Protein AF-A0A317H537-F1 (afdb_monomer_lite)

Radius of gyration: 18.95 Å; chains: 1; bounding box: 57×35×54 Å

Structure (mmCIF, N/CA/C/O backbone):
data_AF-A0A317H537-F1
#
_entry.id   AF-A0A317H537-F1
#
loop_
_atom_site.group_PDB
_atom_site.id
_atom_site.type_symbol
_atom_site.label_atom_id
_atom_site.label_alt_id
_atom_site.label_comp_id
_atom_site.label_asym_id
_atom_site.label_entity_id
_atom_site.label_seq_id
_atom_site.pdbx_PDB_ins_code
_atom_site.Cartn_x
_atom_site.Cartn_y
_atom_site.Cartn_z
_atom_site.occupancy
_atom_site.B_iso_or_equiv
_atom_site.auth_seq_id
_atom_site.auth_comp_id
_atom_site.auth_asym_id
_atom_site.auth_atom_id
_atom_site.pdbx_PDB_model_num
ATOM 1 N N . MET A 1 1 ? -14.612 0.252 16.106 1.00 85.88 1 MET A N 1
ATOM 2 C CA . MET A 1 1 ? -15.273 -0.227 14.879 1.00 85.88 1 MET A CA 1
ATOM 3 C C . MET A 1 1 ? -15.018 0.752 13.741 1.00 85.88 1 MET A C 1
ATOM 5 O O . MET A 1 1 ? -15.040 1.961 13.977 1.00 85.88 1 MET A O 1
ATOM 9 N N . ILE A 1 2 ? -14.771 0.242 12.537 1.00 89.44 2 ILE A N 1
ATOM 10 C CA . ILE A 1 2 ? -14.579 0.978 11.286 1.00 89.44 2 ILE A CA 1
ATOM 11 C C . ILE A 1 2 ? -15.809 0.784 10.400 1.00 89.44 2 ILE A C 1
ATOM 13 O O . ILE A 1 2 ? -16.215 -0.348 10.148 1.00 89.44 2 ILE A O 1
ATOM 17 N N . ASP A 1 3 ? -16.388 1.884 9.931 1.00 90.94 3 ASP A N 1
ATOM 18 C CA . ASP A 1 3 ? -17.396 1.913 8.873 1.00 90.94 3 ASP A CA 1
ATOM 19 C C . ASP A 1 3 ? -16.853 2.648 7.632 1.00 90.94 3 ASP A C 1
ATOM 21 O O . ASP A 1 3 ? -15.708 3.113 7.617 1.00 90.94 3 ASP A O 1
ATOM 25 N N . ARG A 1 4 ? -17.666 2.743 6.572 1.00 90.25 4 ARG A N 1
ATOM 26 C CA . ARG A 1 4 ? -17.260 3.392 5.313 1.00 90.25 4 ARG A CA 1
ATOM 27 C C . ARG A 1 4 ? -16.906 4.859 5.517 1.00 90.25 4 ARG A C 1
ATOM 29 O O . ARG A 1 4 ? -15.860 5.294 5.053 1.00 90.25 4 ARG A O 1
ATOM 36 N N . THR A 1 5 ? -17.723 5.592 6.270 1.00 90.88 5 THR A N 1
ATOM 37 C CA . THR A 1 5 ? -17.488 7.007 6.582 1.00 90.88 5 THR A CA 1
ATOM 38 C C . THR A 1 5 ? -16.141 7.209 7.273 1.00 90.88 5 THR A C 1
ATOM 40 O O . THR A 1 5 ? -15.389 8.117 6.919 1.00 90.88 5 THR A O 1
ATOM 43 N N . ARG A 1 6 ? -15.795 6.342 8.233 1.00 91.25 6 ARG A N 1
ATOM 44 C CA . ARG A 1 6 ? -14.507 6.388 8.930 1.00 91.25 6 ARG A CA 1
ATOM 45 C C . ARG A 1 6 ? -13.340 6.060 8.002 1.00 91.25 6 ARG A C 1
ATOM 47 O O . ARG A 1 6 ? -12.324 6.747 8.078 1.00 91.25 6 ARG A O 1
ATOM 54 N N . LEU A 1 7 ? -13.477 5.067 7.121 1.00 93.50 7 LEU A N 1
ATOM 55 C CA . LEU A 1 7 ? -12.452 4.752 6.120 1.00 93.50 7 LEU A CA 1
ATOM 56 C C . LEU A 1 7 ? -12.230 5.930 5.154 1.00 93.50 7 LEU A C 1
ATOM 58 O O . LEU A 1 7 ? -11.087 6.305 4.908 1.00 93.50 7 LEU A O 1
ATOM 62 N N . VAL A 1 8 ? -13.305 6.557 4.666 1.00 92.88 8 VAL A N 1
ATOM 63 C CA . VAL A 1 8 ? -13.249 7.740 3.786 1.00 92.88 8 VAL A CA 1
ATOM 64 C C . VAL A 1 8 ? -12.575 8.919 4.481 1.00 92.88 8 VAL A C 1
ATOM 66 O O . VAL A 1 8 ? -11.695 9.552 3.899 1.00 92.88 8 VAL A O 1
ATOM 69 N N . GLY A 1 9 ? -12.951 9.197 5.733 1.00 94.00 9 GLY A N 1
ATOM 70 C CA . GLY A 1 9 ? -12.339 10.259 6.531 1.00 94.00 9 GLY A CA 1
ATOM 71 C C . GLY A 1 9 ? -10.838 10.039 6.728 1.00 94.00 9 GLY A C 1
ATOM 72 O O . GLY A 1 9 ? -10.042 10.927 6.428 1.00 94.00 9 GLY A O 1
ATOM 73 N N . ALA A 1 10 ? -10.442 8.827 7.131 1.00 95.12 10 ALA A N 1
ATOM 74 C CA . ALA A 1 10 ? -9.034 8.466 7.277 1.00 95.12 10 ALA A CA 1
ATOM 75 C C . ALA A 1 10 ? -8.264 8.584 5.952 1.00 95.12 10 ALA A C 1
ATOM 77 O O . ALA A 1 10 ? -7.127 9.050 5.941 1.00 95.12 10 ALA A O 1
ATOM 78 N N . LEU A 1 11 ? -8.888 8.216 4.829 1.00 95.50 11 LEU A N 1
ATOM 79 C CA . LEU A 1 11 ? -8.280 8.324 3.506 1.00 95.50 11 LEU A CA 1
ATOM 80 C C . LEU A 1 11 ? -8.089 9.787 3.068 1.00 95.50 11 LEU A C 1
ATOM 82 O O . LEU A 1 11 ? -7.073 10.122 2.460 1.00 95.50 11 LEU A O 1
ATOM 86 N N . ALA A 1 12 ? -9.034 10.672 3.394 1.00 94.62 12 ALA A N 1
ATOM 87 C CA . ALA A 1 12 ? -8.919 12.103 3.117 1.00 94.62 12 ALA A CA 1
ATOM 88 C C . ALA A 1 12 ? -7.772 12.754 3.907 1.00 94.62 12 ALA A C 1
ATOM 90 O O . ALA A 1 12 ? -7.010 13.544 3.339 1.00 94.62 12 ALA A O 1
ATOM 91 N N . ASP A 1 13 ? -7.617 12.383 5.179 1.00 96.56 13 ASP A N 1
ATOM 92 C CA . ASP A 1 13 ? -6.500 12.828 6.013 1.00 96.56 13 ASP A CA 1
ATOM 93 C C . ASP A 1 13 ? -5.168 12.241 5.524 1.00 96.56 13 ASP A C 1
ATOM 95 O O . ASP A 1 13 ? -4.179 12.965 5.398 1.00 96.56 13 ASP A O 1
ATOM 99 N N . PHE A 1 14 ? -5.152 10.959 5.149 1.00 97.44 14 PHE A N 1
ATOM 100 C CA . PHE A 1 14 ? -3.976 10.311 4.570 1.00 97.44 14 PHE A CA 1
ATOM 101 C C . PHE A 1 14 ? -3.541 10.983 3.262 1.00 97.44 14 PHE A C 1
ATOM 103 O O . PHE A 1 14 ? -2.354 11.227 3.064 1.00 97.44 14 PHE A O 1
ATOM 110 N N . ARG A 1 15 ? -4.477 11.389 2.392 1.00 96.19 15 ARG A N 1
ATOM 111 C CA . ARG A 1 15 ? -4.148 12.188 1.199 1.00 96.19 15 ARG A CA 1
ATOM 112 C C . ARG A 1 15 ? -3.424 13.484 1.571 1.00 96.19 15 ARG A C 1
ATOM 114 O O . ARG A 1 15 ? -2.483 13.877 0.885 1.00 96.19 15 ARG A O 1
ATOM 121 N N . ALA A 1 16 ? -3.859 14.167 2.631 1.00 93.56 16 ALA A N 1
ATOM 122 C CA . ALA A 1 16 ? -3.207 15.392 3.090 1.00 93.56 16 ALA A CA 1
ATOM 123 C C . ALA A 1 16 ? -1.783 15.130 3.613 1.00 93.56 16 ALA A C 1
ATOM 125 O O . ALA A 1 16 ? -0.898 15.958 3.390 1.00 93.56 16 ALA A O 1
ATOM 126 N N . ASP A 1 17 ? -1.545 13.980 4.245 1.00 94.06 17 ASP A N 1
ATOM 127 C CA . ASP A 1 17 ? -0.203 13.549 4.647 1.00 94.06 17 ASP A CA 1
ATOM 128 C C . ASP A 1 17 ? 0.670 13.193 3.448 1.00 94.06 17 ASP A C 1
ATOM 130 O O . ASP A 1 17 ? 1.825 13.611 3.386 1.00 94.06 17 ASP A O 1
ATOM 134 N N . LEU A 1 18 ? 0.116 12.502 2.450 1.00 92.62 18 LEU A N 1
ATOM 135 C CA . LEU A 1 18 ? 0.827 12.180 1.215 1.00 92.62 18 LEU A CA 1
ATOM 136 C C . LEU A 1 18 ? 1.301 13.442 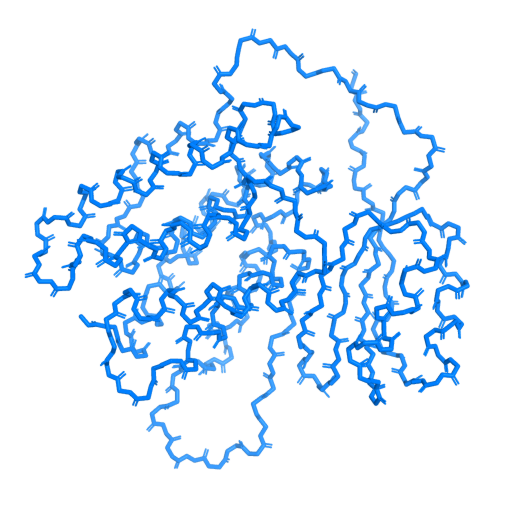0.495 1.00 92.62 18 LEU A C 1
ATOM 138 O O . LEU A 1 18 ? 2.435 13.477 0.038 1.00 92.62 18 LEU A O 1
ATOM 142 N N . VAL A 1 19 ? 0.510 14.521 0.472 1.00 89.19 19 VAL A N 1
ATOM 143 C CA . VAL A 1 19 ? 0.969 15.817 -0.069 1.00 89.19 19 VAL A CA 1
ATOM 144 C C . VAL A 1 19 ? 2.227 16.326 0.653 1.00 89.19 19 VAL A C 1
ATOM 146 O O . VAL A 1 19 ? 3.088 16.938 0.024 1.00 89.19 19 VAL A O 1
ATOM 149 N N . ARG A 1 20 ? 2.365 16.070 1.960 1.00 89.00 20 ARG A N 1
ATOM 150 C CA . ARG A 1 20 ? 3.523 16.502 2.763 1.00 89.00 20 ARG A CA 1
ATOM 151 C C . ARG A 1 20 ? 4.732 15.588 2.586 1.00 89.00 20 ARG A C 1
ATOM 153 O O . ARG A 1 20 ? 5.854 16.080 2.497 1.00 89.00 20 ARG A O 1
ATOM 160 N N . PHE A 1 21 ? 4.513 14.276 2.551 1.00 90.50 21 PHE A N 1
ATOM 161 C CA . PHE A 1 21 ? 5.588 13.284 2.569 1.00 90.50 21 PHE A CA 1
ATOM 162 C C . PHE A 1 21 ? 5.922 12.691 1.198 1.00 90.50 21 PHE A C 1
ATOM 164 O O . PHE A 1 21 ? 6.885 11.939 1.108 1.00 90.50 21 PHE A O 1
ATOM 171 N N . CYS A 1 22 ? 5.209 13.061 0.126 1.00 88.69 22 CYS A N 1
ATOM 172 C CA . CYS A 1 22 ? 5.417 12.551 -1.235 1.00 88.69 22 CYS A CA 1
ATOM 173 C C . CYS A 1 22 ? 6.897 12.534 -1.637 1.00 88.69 22 CYS A C 1
ATOM 175 O O . CYS A 1 22 ? 7.423 11.493 -2.014 1.00 88.69 22 CYS A O 1
ATOM 177 N N . ALA A 1 23 ? 7.589 13.669 -1.506 1.00 83.56 23 ALA A N 1
ATOM 178 C CA . ALA A 1 23 ? 8.998 13.768 -1.884 1.00 83.56 23 ALA A CA 1
ATOM 179 C C . ALA A 1 23 ? 9.912 12.883 -1.017 1.00 83.56 23 ALA A C 1
ATOM 181 O O . ALA A 1 23 ? 10.909 12.362 -1.508 1.00 83.56 23 ALA A O 1
ATOM 182 N N . LYS A 1 24 ? 9.573 12.688 0.262 1.00 89.50 24 LYS A N 1
ATOM 183 C CA . LYS A 1 24 ? 10.350 11.836 1.172 1.00 89.50 24 LYS A CA 1
ATOM 184 C C . LYS A 1 24 ? 10.135 10.355 0.866 1.00 89.50 24 LYS A C 1
ATOM 186 O O . LYS A 1 24 ? 11.108 9.619 0.799 1.00 89.50 24 LYS A O 1
ATOM 191 N N . LEU A 1 25 ? 8.891 9.951 0.599 1.00 90.00 25 LEU A N 1
ATOM 192 C CA . LEU A 1 25 ? 8.541 8.600 0.148 1.00 90.00 25 LEU A CA 1
ATOM 193 C C . LEU A 1 25 ? 9.235 8.255 -1.175 1.00 90.00 25 LEU A C 1
ATOM 195 O O . LEU A 1 25 ? 9.805 7.179 -1.296 1.00 90.00 25 LEU A O 1
ATOM 199 N N . ASN A 1 26 ? 9.253 9.190 -2.129 1.00 84.25 26 ASN A N 1
ATOM 200 C CA . ASN A 1 26 ? 10.000 9.046 -3.382 1.00 84.25 26 ASN A CA 1
ATOM 201 C C . ASN A 1 26 ? 11.503 8.858 -3.126 1.00 84.25 26 ASN A C 1
ATOM 203 O O . ASN A 1 26 ? 12.138 7.995 -3.725 1.00 84.25 26 ASN A O 1
ATOM 207 N N . LYS A 1 27 ? 12.077 9.631 -2.198 1.00 86.25 27 LYS A N 1
ATOM 208 C CA . LYS A 1 27 ? 13.504 9.560 -1.864 1.00 86.25 27 LYS A CA 1
ATOM 209 C C . LYS A 1 27 ? 13.917 8.202 -1.286 1.00 86.25 27 LYS A C 1
ATOM 211 O O . LYS A 1 27 ? 14.991 7.721 -1.622 1.00 86.25 27 LYS A O 1
ATOM 216 N N . ILE A 1 28 ? 13.093 7.603 -0.424 1.00 86.44 28 ILE A N 1
ATOM 217 C CA . ILE A 1 28 ? 13.390 6.295 0.189 1.00 86.44 28 ILE A CA 1
ATOM 218 C C . ILE A 1 28 ? 12.937 5.106 -0.670 1.00 86.44 28 ILE A C 1
ATOM 220 O O . ILE A 1 28 ? 13.071 3.963 -0.243 1.00 86.44 28 ILE A O 1
ATOM 224 N N . ASN A 1 29 ? 12.384 5.345 -1.864 1.00 84.06 29 ASN A N 1
ATOM 225 C CA . ASN A 1 29 ? 11.962 4.270 -2.750 1.00 84.06 29 ASN A CA 1
ATOM 226 C C . ASN A 1 29 ? 13.168 3.609 -3.422 1.00 84.06 29 ASN A C 1
ATOM 228 O O . ASN A 1 29 ? 13.634 4.075 -4.459 1.00 84.06 29 ASN A O 1
ATOM 232 N N . THR A 1 30 ? 13.687 2.551 -2.803 1.00 80.19 30 THR A N 1
ATOM 233 C CA . THR A 1 30 ? 14.868 1.819 -3.281 1.00 80.19 30 THR A CA 1
ATOM 234 C C . THR A 1 30 ? 14.555 0.406 -3.771 1.00 80.19 30 THR A C 1
ATOM 236 O O . THR A 1 30 ? 15.401 -0.188 -4.436 1.00 80.19 30 THR A O 1
ATOM 239 N N . LEU A 1 31 ? 13.359 -0.127 -3.484 1.00 76.56 31 LEU A N 1
ATOM 240 C CA . LEU A 1 31 ? 12.942 -1.487 -3.836 1.00 76.56 31 LEU A CA 1
ATOM 241 C C . LEU A 1 31 ? 11.478 -1.568 -4.299 1.00 76.56 31 LEU A C 1
ATOM 243 O O . LEU A 1 31 ? 10.657 -0.747 -3.900 1.00 76.56 31 LEU A O 1
ATOM 247 N N . PRO A 1 32 ? 11.123 -2.601 -5.092 1.00 61.59 32 PRO A N 1
ATOM 248 C CA . PRO A 1 32 ? 12.039 -3.538 -5.758 1.00 61.59 32 PRO A CA 1
ATOM 249 C C . PRO A 1 32 ? 12.856 -2.856 -6.866 1.00 61.59 32 PRO A C 1
ATOM 251 O O . PRO A 1 32 ? 13.863 -3.397 -7.306 1.00 61.59 32 PRO A O 1
ATOM 254 N N . VAL A 1 33 ? 12.420 -1.667 -7.294 1.00 69.88 33 VAL A N 1
ATOM 255 C CA . VAL A 1 33 ? 13.065 -0.840 -8.310 1.00 69.88 33 VAL A CA 1
ATOM 256 C C . VAL A 1 33 ? 13.199 0.585 -7.758 1.00 69.88 33 VAL A C 1
ATOM 258 O O . VAL A 1 33 ? 12.210 1.123 -7.261 1.00 69.88 33 VAL A O 1
ATOM 261 N N . PRO A 1 34 ? 14.388 1.213 -7.823 1.00 77.44 34 PRO A N 1
ATOM 262 C CA . PRO A 1 34 ? 14.614 2.570 -7.330 1.00 77.44 34 PRO A CA 1
ATOM 263 C C . PRO A 1 34 ? 1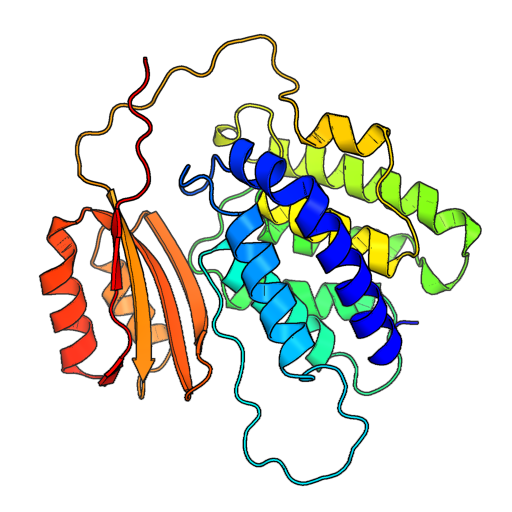4.142 3.626 -8.348 1.00 77.44 34 PRO A C 1
ATOM 265 O O . PRO A 1 34 ? 14.931 4.398 -8.879 1.00 77.44 34 PRO A O 1
ATOM 268 N N . ASP A 1 35 ? 12.849 3.636 -8.670 1.00 74.25 35 ASP A N 1
ATOM 269 C CA . ASP A 1 35 ? 12.241 4.551 -9.656 1.00 74.25 35 ASP A CA 1
ATOM 270 C C . ASP A 1 35 ? 11.828 5.920 -9.064 1.00 74.25 35 ASP A C 1
ATOM 272 O O . ASP A 1 35 ? 11.414 6.824 -9.794 1.00 74.25 35 ASP A O 1
ATOM 276 N N . HIS A 1 36 ? 11.965 6.080 -7.742 1.00 81.38 36 HIS A N 1
ATOM 277 C CA . HIS A 1 36 ? 11.660 7.296 -6.986 1.00 81.38 36 HIS A CA 1
ATOM 278 C C . HIS A 1 36 ? 10.230 7.836 -7.144 1.00 81.38 36 HIS A C 1
ATOM 280 O O . HIS A 1 36 ? 10.013 9.050 -7.081 1.00 81.38 36 HIS A O 1
ATOM 286 N N . ASP A 1 37 ? 9.234 6.960 -7.294 1.00 83.75 37 ASP A N 1
ATOM 287 C CA . ASP A 1 37 ? 7.861 7.388 -7.569 1.00 83.75 37 ASP A CA 1
ATOM 288 C C . ASP A 1 37 ? 6.801 6.998 -6.519 1.00 83.75 37 ASP A C 1
ATOM 290 O O . ASP A 1 37 ? 5.648 7.415 -6.653 1.00 83.75 37 ASP A O 1
ATOM 294 N N . THR A 1 38 ? 7.152 6.260 -5.454 1.00 91.00 38 THR A N 1
ATOM 295 C CA . THR A 1 38 ? 6.156 5.719 -4.507 1.00 91.00 38 THR A CA 1
ATOM 296 C C . THR A 1 38 ? 5.202 6.766 -3.934 1.00 91.00 38 THR A C 1
ATOM 298 O O . THR A 1 38 ? 3.988 6.574 -3.942 1.00 91.00 38 THR A O 1
ATOM 301 N N . GLY A 1 39 ? 5.708 7.899 -3.453 1.00 88.00 39 GLY A N 1
ATOM 302 C CA . GLY A 1 39 ? 4.873 8.993 -2.962 1.00 88.00 39 GLY A CA 1
ATOM 303 C C . GLY A 1 39 ? 3.952 9.567 -4.042 1.00 88.00 39 GLY A C 1
ATOM 304 O O . GLY A 1 39 ? 2.779 9.830 -3.765 1.00 88.00 39 GLY A O 1
ATOM 305 N N . THR A 1 40 ? 4.456 9.713 -5.272 1.00 88.19 40 THR A N 1
ATOM 306 C CA . THR A 1 40 ? 3.677 10.174 -6.434 1.00 88.19 40 THR A CA 1
ATOM 307 C C . THR A 1 40 ? 2.535 9.203 -6.738 1.00 88.19 40 THR A C 1
ATOM 309 O O . THR A 1 40 ? 1.381 9.618 -6.867 1.00 88.19 40 THR A O 1
ATOM 312 N N . ASN A 1 41 ? 2.847 7.910 -6.789 1.00 87.69 41 ASN A N 1
ATOM 313 C CA . ASN A 1 41 ? 1.927 6.820 -7.089 1.00 87.69 41 ASN A CA 1
ATOM 314 C C . ASN A 1 41 ? 0.842 6.655 -6.019 1.00 87.69 41 ASN A C 1
ATOM 316 O O . ASN A 1 41 ? -0.348 6.565 -6.346 1.00 87.69 41 ASN A O 1
ATOM 320 N N . LEU A 1 42 ? 1.216 6.708 -4.737 1.00 93.38 42 LEU A N 1
ATOM 321 C CA . LEU A 1 42 ? 0.271 6.692 -3.619 1.00 93.38 42 LEU A CA 1
ATOM 322 C C . LEU A 1 42 ? -0.661 7.910 -3.657 1.00 93.38 42 LEU A C 1
ATOM 324 O O . LEU A 1 42 ? -1.879 7.755 -3.554 1.00 93.38 42 LEU A O 1
ATOM 328 N N . LEU A 1 43 ? -0.116 9.120 -3.837 1.00 91.50 43 LEU A N 1
ATOM 329 C CA . LEU A 1 43 ? -0.910 10.351 -3.867 1.00 91.50 43 LEU A CA 1
ATOM 330 C C . LEU A 1 43 ? -1.890 10.366 -5.041 1.00 91.50 43 LEU A C 1
ATOM 332 O O . LEU A 1 43 ? -3.056 10.723 -4.850 1.00 91.50 43 LEU A O 1
ATOM 336 N N . ALA A 1 44 ? -1.438 9.979 -6.235 1.00 86.62 44 ALA A N 1
ATOM 337 C CA . ALA A 1 44 ? -2.274 9.912 -7.428 1.00 86.62 44 ALA A CA 1
ATOM 338 C C . ALA A 1 44 ? -3.410 8.897 -7.248 1.00 86.62 44 ALA A C 1
ATOM 340 O O . ALA A 1 44 ? -4.577 9.246 -7.443 1.00 86.62 44 ALA A O 1
ATOM 341 N N . THR A 1 45 ? -3.079 7.692 -6.772 1.00 88.75 45 THR A N 1
ATOM 342 C CA . THR A 1 45 ? -4.051 6.623 -6.516 1.00 88.75 45 THR A CA 1
ATOM 343 C C . THR A 1 45 ? -5.100 7.091 -5.511 1.00 88.75 45 THR A C 1
ATOM 345 O O . THR A 1 45 ? -6.274 7.192 -5.850 1.00 88.75 45 THR A O 1
ATOM 348 N N . VAL A 1 46 ? -4.696 7.496 -4.302 1.00 91.31 46 VAL A N 1
ATOM 349 C CA . VAL A 1 46 ? -5.626 7.934 -3.244 1.00 91.31 46 VAL A CA 1
ATOM 350 C C . VAL A 1 46 ? -6.492 9.119 -3.686 1.00 91.31 46 VAL A C 1
ATOM 352 O O . VAL A 1 46 ? -7.685 9.174 -3.376 1.00 91.31 46 VAL A O 1
ATOM 355 N N . SER A 1 47 ? -5.921 10.067 -4.434 1.00 89.12 47 SER A N 1
ATOM 356 C CA . SER A 1 47 ? -6.674 11.210 -4.960 1.00 89.12 47 SER A CA 1
ATOM 357 C C . SER A 1 47 ? -7.764 10.778 -5.937 1.00 89.12 47 SER A C 1
ATOM 359 O O . SER A 1 47 ? -8.874 11.306 -5.861 1.00 89.12 47 SER A O 1
ATOM 361 N N . GLN A 1 48 ? -7.482 9.804 -6.807 1.00 84.94 48 GLN A N 1
ATOM 362 C CA . GLN A 1 48 ? -8.464 9.265 -7.744 1.00 84.94 48 GLN A CA 1
ATOM 363 C C . GLN A 1 48 ? -9.588 8.514 -7.016 1.00 84.94 48 GLN A C 1
ATOM 365 O O . GLN A 1 48 ? -10.758 8.747 -7.313 1.00 84.94 48 GLN A O 1
ATOM 370 N N . ILE A 1 49 ? -9.252 7.691 -6.012 1.00 84.56 49 ILE A N 1
ATOM 371 C CA . ILE A 1 49 ? -10.234 6.960 -5.188 1.00 84.56 49 ILE A CA 1
ATOM 372 C C . ILE A 1 49 ? -11.226 7.925 -4.532 1.00 84.56 49 ILE A C 1
ATOM 374 O O . ILE A 1 49 ? -12.442 7.730 -4.596 1.00 84.56 49 ILE A O 1
ATOM 378 N N . LEU A 1 50 ? -10.707 8.986 -3.910 1.00 86.44 50 LEU A N 1
ATOM 379 C CA . LEU A 1 50 ? -11.531 9.993 -3.245 1.00 86.44 50 LEU A CA 1
ATOM 380 C C . LEU A 1 50 ? -12.379 10.790 -4.244 1.00 86.44 50 LEU A C 1
ATOM 382 O O . LEU A 1 50 ? -13.536 11.079 -3.957 1.00 86.44 50 LEU A O 1
ATOM 386 N N . ALA A 1 51 ? -11.829 11.138 -5.411 1.00 84.31 51 ALA A N 1
ATOM 387 C CA . ALA A 1 51 ? -12.557 11.879 -6.442 1.00 84.31 51 ALA A CA 1
ATOM 388 C C . ALA A 1 51 ? -13.709 11.067 -7.057 1.00 84.31 51 ALA A C 1
ATOM 390 O O . ALA A 1 51 ? -14.746 11.637 -7.389 1.00 84.31 51 ALA A O 1
ATOM 391 N N . ALA A 1 52 ? -13.545 9.748 -7.181 1.00 77.81 52 ALA A N 1
ATOM 392 C CA . ALA A 1 52 ? -14.564 8.859 -7.726 1.00 77.81 52 ALA A CA 1
ATOM 393 C C . ALA A 1 52 ? -15.737 8.599 -6.759 1.00 77.81 52 ALA A C 1
ATOM 395 O O . ALA A 1 52 ? -16.755 8.049 -7.171 1.00 77.81 52 ALA A O 1
ATOM 396 N N . GLY A 1 53 ? -15.612 8.946 -5.470 1.00 70.25 53 GLY A N 1
ATOM 397 C CA . GLY A 1 53 ? -16.649 8.673 -4.465 1.00 70.25 53 GLY A CA 1
ATOM 398 C C . GLY A 1 53 ? -16.912 7.177 -4.242 1.00 70.25 53 GLY A C 1
ATOM 399 O O . GLY A 1 53 ? -17.924 6.797 -3.659 1.00 70.25 53 GLY A O 1
ATOM 400 N N . THR A 1 54 ? -16.002 6.300 -4.680 1.00 62.12 54 THR A N 1
ATOM 401 C CA . THR A 1 54 ? -16.191 4.834 -4.701 1.00 62.12 54 THR A CA 1
ATOM 402 C C . THR A 1 54 ? -16.363 4.211 -3.316 1.00 62.12 54 THR A C 1
ATOM 404 O O . THR A 1 54 ? -16.852 3.091 -3.192 1.00 62.12 54 THR A O 1
ATOM 407 N N . LEU A 1 55 ? -15.958 4.930 -2.269 1.00 61.25 55 LEU A N 1
ATOM 408 C CA . LEU A 1 55 ? -16.049 4.493 -0.878 1.00 61.25 55 LEU A CA 1
ATOM 409 C C . LEU A 1 55 ? -17.336 4.983 -0.176 1.00 61.25 55 LEU A C 1
ATOM 411 O O . LEU A 1 55 ? -17.668 4.463 0.887 1.00 61.25 55 LEU A O 1
ATOM 415 N N . ASP A 1 56 ? -18.088 5.909 -0.787 1.00 52.47 56 ASP A N 1
ATOM 416 C CA . ASP A 1 56 ? -19.223 6.635 -0.187 1.00 52.47 56 ASP A CA 1
ATOM 417 C C . ASP A 1 56 ? -20.611 6.006 -0.442 1.00 52.47 56 ASP A C 1
ATOM 419 O O . ASP A 1 56 ? -21.635 6.608 -0.110 1.00 52.47 56 ASP A O 1
ATOM 423 N N . SER A 1 57 ? -20.710 4.797 -1.011 1.00 46.41 57 SER A N 1
ATOM 424 C CA . SER A 1 57 ? -22.000 4.207 -1.414 1.00 46.41 57 SER A CA 1
ATOM 425 C C . SER A 1 57 ? -22.896 3.768 -0.237 1.00 46.41 57 SER A C 1
ATOM 427 O O . SER A 1 57 ? -23.046 2.593 0.079 1.00 46.41 57 SER A O 1
ATOM 429 N N . THR A 1 58 ? -23.556 4.748 0.382 1.00 42.03 58 THR A N 1
ATOM 430 C CA . THR A 1 58 ? -24.819 4.612 1.131 1.00 42.03 58 THR A CA 1
ATOM 431 C C . THR A 1 58 ? -26.044 4.877 0.247 1.00 42.03 58 THR A C 1
ATOM 433 O O . THR A 1 58 ? -27.177 4.804 0.719 1.00 42.03 58 THR A O 1
ATOM 436 N N . GLN A 1 59 ? -25.847 5.163 -1.044 1.00 36.38 59 GLN A N 1
ATOM 437 C CA . GLN A 1 59 ? -26.939 5.243 -2.009 1.00 36.38 59 GLN A CA 1
ATOM 438 C C . GLN A 1 59 ? -27.163 3.877 -2.660 1.00 36.38 59 GLN A C 1
ATOM 440 O O . GLN A 1 59 ? -26.383 3.434 -3.502 1.00 36.38 59 GLN A O 1
ATOM 445 N N . GLU A 1 60 ? -28.269 3.233 -2.286 1.00 34.75 60 GLU A N 1
ATOM 446 C CA . GLU A 1 60 ? -28.993 2.301 -3.151 1.00 34.75 60 GLU A CA 1
ATOM 447 C C . GLU A 1 60 ? -29.451 3.048 -4.414 1.00 34.75 60 GLU A C 1
ATOM 449 O O . GLU A 1 60 ? -30.610 3.422 -4.571 1.00 34.75 60 GLU A O 1
ATOM 454 N N . THR A 1 61 ? -28.533 3.297 -5.335 1.00 30.66 61 THR A N 1
ATOM 455 C CA . THR A 1 61 ? -28.870 3.617 -6.717 1.00 30.66 61 THR A CA 1
ATOM 456 C C . THR A 1 61 ? -27.952 2.814 -7.605 1.00 30.66 61 THR A C 1
ATOM 458 O O . THR A 1 61 ? -26.735 2.963 -7.552 1.00 30.66 61 THR A O 1
ATOM 461 N N . GLN A 1 62 ? -28.593 1.949 -8.388 1.00 33.47 62 GLN A N 1
ATOM 462 C CA . GLN A 1 62 ? -28.118 1.344 -9.624 1.00 33.47 62 GLN A CA 1
ATOM 463 C C . GLN A 1 62 ? -27.009 2.174 -10.287 1.00 33.47 62 GLN A C 1
ATOM 465 O O . GLN A 1 62 ? -27.282 3.081 -11.066 1.00 33.47 62 GLN A O 1
ATOM 470 N N . CYS A 1 63 ? -25.760 1.837 -9.995 1.00 26.47 63 CYS A N 1
ATOM 471 C CA . CYS A 1 63 ? -24.681 2.020 -10.941 1.00 26.47 63 CYS A CA 1
ATOM 472 C C . CYS A 1 63 ? -24.233 0.606 -11.286 1.00 26.47 63 CYS A C 1
ATOM 474 O O . CYS A 1 63 ? -23.505 -0.041 -10.532 1.00 26.47 63 CYS A O 1
ATOM 476 N N . GLU A 1 64 ? -24.755 0.093 -12.396 1.00 30.33 64 GLU A N 1
ATOM 477 C CA . GLU A 1 64 ? -24.161 -1.026 -13.119 1.00 30.33 64 GLU A CA 1
ATOM 478 C C . GLU A 1 64 ? -22.803 -0.555 -13.657 1.00 30.33 64 GLU A C 1
ATOM 480 O O . GLU A 1 64 ? -22.694 -0.247 -14.833 1.00 30.33 64 GLU A O 1
ATOM 485 N N . ASN A 1 65 ? -21.831 -0.360 -12.758 1.00 34.31 65 ASN A N 1
ATOM 486 C CA . ASN A 1 65 ? -20.388 -0.383 -12.990 1.00 34.31 65 ASN A CA 1
ATOM 487 C C . ASN A 1 65 ? -19.634 0.119 -11.742 1.00 34.31 65 ASN A C 1
ATOM 489 O O . ASN A 1 65 ? -19.519 1.326 -11.520 1.00 34.31 65 ASN A O 1
ATOM 493 N N . PRO A 1 66 ? -19.083 -0.784 -10.909 1.00 36.72 66 PRO A N 1
ATOM 494 C CA . PRO A 1 66 ? -17.982 -0.446 -10.020 1.00 36.72 66 PRO A CA 1
ATOM 495 C C . PRO A 1 66 ? -16.716 -0.346 -10.886 1.00 36.72 66 PRO A C 1
ATOM 497 O O . PRO A 1 66 ? -15.944 -1.296 -10.972 1.00 36.72 66 PRO A O 1
ATOM 500 N N . GLU A 1 67 ? -16.550 0.753 -11.620 1.00 38.59 67 GLU A N 1
ATOM 501 C CA . GLU A 1 67 ? -15.346 1.016 -12.420 1.00 38.59 67 GLU A CA 1
ATOM 502 C C . GLU A 1 67 ? -14.187 1.371 -11.464 1.00 38.59 67 GLU A C 1
ATOM 504 O O . GLU A 1 67 ? -14.174 2.414 -10.811 1.00 38.59 67 GLU A O 1
ATOM 509 N N . ILE A 1 68 ? -13.264 0.417 -11.301 1.00 46.78 68 ILE A N 1
ATOM 510 C CA . ILE A 1 68 ? -12.215 0.325 -10.268 1.00 46.78 68 ILE A CA 1
ATOM 511 C C . ILE A 1 68 ? -10.903 0.982 -10.737 1.00 46.78 68 ILE A C 1
ATOM 513 O O . ILE A 1 68 ? -10.295 0.502 -11.672 1.00 46.78 68 ILE A O 1
ATOM 517 N N . TYR A 1 69 ? -10.437 2.025 -10.050 1.00 50.66 69 TYR A N 1
ATOM 518 C CA . TYR A 1 69 ? -9.040 2.506 -9.926 1.00 50.66 69 TYR A CA 1
ATOM 519 C C . TYR A 1 69 ? -8.063 2.292 -11.106 1.00 50.66 69 TYR A C 1
ATOM 521 O O . TYR A 1 69 ? -7.559 1.194 -11.330 1.00 50.66 69 TYR A O 1
ATOM 529 N N . GLU A 1 70 ? -7.636 3.377 -11.761 1.00 54.38 70 GLU A N 1
ATOM 530 C CA . GLU A 1 70 ? -6.338 3.350 -12.441 1.00 54.38 70 GLU A CA 1
ATOM 531 C C . GLU A 1 70 ? -5.249 3.486 -11.376 1.00 54.38 70 GLU A C 1
ATOM 533 O O . GLU A 1 70 ? -4.976 4.557 -10.840 1.00 54.38 70 GLU A O 1
ATOM 538 N N . THR A 1 71 ? -4.638 2.366 -11.022 1.00 62.44 71 THR A N 1
ATOM 539 C CA . THR A 1 71 ? -3.521 2.345 -10.081 1.00 62.44 71 THR A CA 1
ATOM 540 C C . THR A 1 71 ? -2.236 2.743 -10.799 1.00 62.44 71 THR A C 1
ATOM 542 O O . THR A 1 71 ? -1.850 2.104 -11.783 1.00 62.44 71 THR A O 1
ATOM 545 N N . PHE A 1 72 ? -1.578 3.790 -10.303 1.00 73.75 72 PHE A N 1
ATOM 546 C CA . PHE A 1 72 ? -0.313 4.288 -10.838 1.00 73.75 72 PHE A CA 1
ATOM 547 C C . PHE A 1 72 ? 0.836 3.540 -10.158 1.00 73.75 72 PHE A C 1
ATOM 549 O O . PHE A 1 72 ? 1.017 3.662 -8.949 1.00 73.75 72 PHE A O 1
ATOM 556 N N . GLY A 1 73 ? 1.561 2.717 -10.911 1.00 82.62 73 GLY A N 1
ATOM 557 C CA . GLY A 1 73 ? 2.744 2.011 -10.426 1.00 82.62 73 GLY A CA 1
ATOM 558 C C . GLY A 1 73 ? 2.501 0.930 -9.355 1.00 82.62 73 GLY A C 1
ATOM 559 O O . GLY A 1 73 ? 1.371 0.540 -9.050 1.00 82.62 73 GLY A O 1
ATOM 560 N N . ASN A 1 74 ? 3.593 0.387 -8.797 1.00 89.38 74 ASN A N 1
ATOM 561 C CA . ASN A 1 74 ? 3.560 -0.779 -7.897 1.00 89.38 74 ASN A CA 1
ATOM 562 C C . ASN A 1 74 ? 2.868 -0.431 -6.576 1.00 89.38 74 ASN A C 1
ATOM 564 O O . ASN A 1 74 ? 1.941 -1.118 -6.151 1.00 89.38 74 ASN A O 1
ATOM 568 N N . SER A 1 75 ? 3.284 0.668 -5.950 1.00 90.75 75 SER A N 1
ATOM 569 C CA . SER A 1 75 ? 2.711 1.154 -4.692 1.00 90.75 75 SER A CA 1
ATOM 570 C C . SER A 1 75 ? 1.243 1.567 -4.840 1.00 90.75 75 SER A C 1
ATOM 572 O O . SER A 1 75 ? 0.451 1.306 -3.934 1.00 90.75 75 SER A O 1
ATOM 574 N N . GLY A 1 76 ? 0.846 2.117 -5.995 1.00 90.31 76 GLY A N 1
ATOM 575 C CA . GLY A 1 76 ? -0.555 2.381 -6.324 1.00 90.31 76 GLY A CA 1
ATOM 576 C C . GLY A 1 76 ? -1.393 1.105 -6.411 1.00 90.31 76 GLY A C 1
ATOM 577 O O . GLY A 1 76 ? -2.477 1.043 -5.831 1.00 90.31 76 GLY A O 1
ATOM 578 N N . ILE A 1 77 ? -0.883 0.059 -7.074 1.00 90.62 77 ILE A N 1
ATOM 579 C CA . ILE A 1 77 ? -1.563 -1.247 -7.147 1.00 90.62 77 ILE A CA 1
ATOM 580 C C . ILE A 1 77 ? -1.732 -1.849 -5.751 1.00 90.62 77 ILE A C 1
ATOM 582 O O . ILE A 1 77 ? -2.819 -2.309 -5.405 1.00 90.62 77 ILE A O 1
ATOM 586 N N . LEU A 1 78 ? -0.682 -1.817 -4.930 1.00 94.06 78 LEU A N 1
ATOM 587 C CA . LEU A 1 78 ? -0.698 -2.408 -3.594 1.00 94.06 78 LEU A CA 1
ATOM 588 C C . LEU A 1 78 ? -1.638 -1.673 -2.634 1.00 94.06 78 LEU A C 1
ATOM 590 O O . LEU A 1 78 ? -2.434 -2.322 -1.951 1.00 94.06 78 LEU A O 1
ATOM 594 N N . ILE A 1 79 ? -1.607 -0.335 -2.601 1.00 95.31 79 ILE A N 1
ATOM 595 C CA . ILE A 1 79 ? -2.534 0.429 -1.755 1.00 95.31 79 ILE A CA 1
ATOM 596 C C . ILE A 1 79 ? -3.977 0.311 -2.259 1.00 95.31 79 ILE A C 1
ATOM 598 O O . ILE A 1 79 ? -4.900 0.229 -1.452 1.00 95.31 79 ILE A O 1
ATOM 602 N N . GLY A 1 80 ? -4.175 0.243 -3.580 1.00 92.12 80 GLY A N 1
ATOM 603 C CA . GLY A 1 80 ? -5.476 -0.003 -4.195 1.00 92.12 80 GLY A CA 1
ATOM 604 C C . GLY A 1 80 ? -6.048 -1.361 -3.789 1.00 92.12 80 GLY A C 1
ATOM 605 O O . GLY A 1 80 ? -7.184 -1.427 -3.327 1.00 92.12 80 GLY A O 1
ATOM 606 N N . ALA A 1 81 ? -5.244 -2.424 -3.866 1.00 93.25 81 ALA A N 1
ATOM 607 C CA . ALA A 1 81 ? -5.628 -3.762 -3.419 1.00 93.25 81 ALA A CA 1
ATOM 608 C C . ALA A 1 81 ? -5.947 -3.801 -1.918 1.00 93.25 81 ALA A C 1
ATOM 610 O O . ALA A 1 81 ? -6.952 -4.382 -1.507 1.00 93.25 81 ALA A O 1
ATOM 611 N N . TRP A 1 82 ? -5.132 -3.135 -1.095 1.00 96.88 82 TRP A N 1
ATOM 612 C CA . TRP A 1 82 ? -5.385 -3.026 0.339 1.00 96.88 82 TRP A CA 1
ATOM 613 C C . TRP A 1 82 ? -6.739 -2.352 0.614 1.00 96.88 82 TRP A C 1
ATOM 615 O O . TRP A 1 82 ? -7.559 -2.879 1.367 1.00 96.88 82 TRP A O 1
ATOM 625 N N . LEU A 1 83 ? -7.015 -1.220 -0.043 1.00 95.12 83 LEU A N 1
ATOM 626 C CA . LEU A 1 83 ? -8.280 -0.493 0.095 1.00 95.12 83 LEU A CA 1
ATOM 627 C C . LEU A 1 83 ? -9.476 -1.293 -0.442 1.00 95.12 83 LEU A C 1
ATOM 629 O O . LEU A 1 83 ? -10.537 -1.269 0.180 1.00 95.12 83 LEU A O 1
ATOM 633 N N . GLU A 1 84 ? -9.309 -2.042 -1.536 1.00 89.75 84 GLU A N 1
ATOM 634 C CA . GLU A 1 84 ? -10.340 -2.936 -2.077 1.00 89.75 84 GLU A CA 1
ATOM 635 C C . GLU A 1 84 ? -10.699 -4.033 -1.061 1.00 89.75 84 GLU A C 1
ATOM 637 O O . GLU A 1 84 ? -11.879 -4.242 -0.763 1.00 89.75 84 GLU A O 1
ATOM 642 N N . GLY A 1 85 ? -9.701 -4.699 -0.472 1.00 93.94 85 GLY A N 1
ATOM 643 C CA . GLY A 1 85 ? -9.926 -5.707 0.566 1.00 93.94 85 GLY A CA 1
ATOM 644 C C . GLY A 1 85 ? -10.560 -5.123 1.835 1.00 93.94 85 GLY A C 1
ATOM 645 O O . GLY A 1 85 ? -11.509 -5.702 2.373 1.00 93.94 85 GLY A O 1
ATOM 646 N N . ALA A 1 86 ? -10.108 -3.941 2.267 1.00 94.75 86 ALA A N 1
ATOM 647 C CA . ALA A 1 86 ? -10.696 -3.220 3.392 1.00 94.75 86 ALA A CA 1
ATOM 648 C C . ALA A 1 86 ? -12.175 -2.902 3.128 1.00 94.75 86 ALA A C 1
ATOM 650 O O . ALA A 1 86 ? -13.040 -3.264 3.925 1.00 94.75 86 ALA A O 1
ATOM 651 N N . GLN A 1 87 ? -12.493 -2.302 1.980 1.00 91.94 87 GLN A N 1
ATOM 652 C CA . GLN A 1 87 ? -13.853 -1.900 1.630 1.00 91.94 87 GLN A CA 1
ATOM 653 C C . GLN A 1 87 ? -14.801 -3.098 1.507 1.00 91.94 87 GLN A C 1
ATOM 655 O O . GLN A 1 87 ? -15.929 -3.032 2.003 1.00 91.94 87 GLN A O 1
ATOM 660 N N . LYS A 1 88 ? -14.359 -4.195 0.873 1.00 90.31 88 LYS A N 1
ATOM 661 C CA . LYS A 1 88 ? -15.147 -5.435 0.743 1.00 90.31 88 LYS A CA 1
ATOM 662 C C . LYS A 1 88 ? -15.536 -6.030 2.096 1.00 90.31 88 LYS A C 1
ATOM 664 O O . LYS A 1 88 ? -16.575 -6.672 2.189 1.00 90.31 88 LYS A O 1
ATOM 669 N N . SER A 1 89 ? -14.734 -5.811 3.138 1.00 92.50 89 SE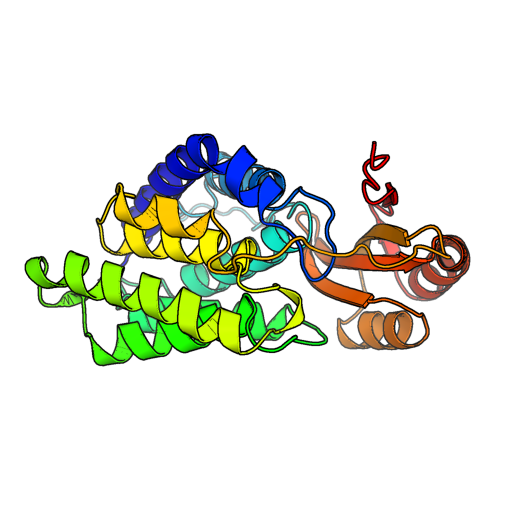R A N 1
ATOM 670 C CA . SER A 1 89 ? -15.043 -6.305 4.484 1.00 92.50 89 SER A CA 1
ATOM 671 C C . SER A 1 89 ? -16.108 -5.476 5.222 1.00 92.50 89 SER A C 1
ATOM 673 O O . SER A 1 89 ? -16.707 -5.966 6.177 1.00 92.50 89 SER A O 1
ATOM 675 N N . ILE A 1 90 ? -16.379 -4.239 4.782 1.00 91.00 90 ILE A N 1
ATOM 676 C CA . ILE A 1 90 ? -17.285 -3.294 5.456 1.00 91.00 90 ILE A CA 1
ATOM 677 C C . ILE A 1 90 ? -18.697 -3.385 4.850 1.00 91.00 90 ILE A C 1
ATOM 679 O O . ILE A 1 90 ? -19.146 -2.509 4.098 1.00 91.00 90 ILE A O 1
ATOM 683 N N . GLU A 1 91 ? -19.417 -4.456 5.175 1.00 85.00 91 GLU A N 1
ATOM 684 C CA . GLU A 1 91 ? -20.878 -4.541 4.974 1.00 85.00 91 GLU A CA 1
ATOM 685 C C . GLU A 1 91 ? -21.644 -3.911 6.149 1.00 85.00 91 GLU A C 1
ATOM 687 O O . GLU A 1 91 ? -22.674 -3.263 5.978 1.00 85.00 91 GLU A O 1
ATOM 692 N N . ALA A 1 92 ? -21.086 -4.056 7.348 1.00 87.19 92 ALA A N 1
ATOM 693 C CA . ALA A 1 92 ? -21.469 -3.389 8.584 1.00 87.19 92 ALA A CA 1
ATOM 694 C C . ALA A 1 92 ? -20.185 -2.863 9.251 1.00 87.19 92 ALA A C 1
ATOM 696 O O . ALA A 1 92 ? -19.091 -3.212 8.798 1.00 87.19 92 ALA A O 1
ATOM 697 N N . PRO A 1 93 ? -20.262 -2.038 10.311 1.00 89.94 93 PRO A N 1
ATOM 698 C CA . PRO A 1 93 ? -19.066 -1.665 11.050 1.00 89.94 93 PRO A CA 1
ATOM 699 C C . PRO A 1 93 ? -18.304 -2.914 11.518 1.00 89.94 93 PRO A C 1
ATOM 701 O O . PRO A 1 93 ? -18.881 -3.771 12.189 1.00 89.94 93 PRO A O 1
ATOM 704 N N . VAL A 1 94 ? -17.017 -3.004 11.185 1.00 92.31 94 VAL A N 1
ATOM 705 C CA . VAL A 1 94 ? -16.119 -4.126 11.529 1.00 92.31 94 VAL A CA 1
ATOM 706 C C . VAL A 1 94 ? -15.032 -3.676 12.498 1.00 92.31 94 VAL A C 1
ATOM 708 O O . VAL A 1 94 ? -14.835 -2.475 12.693 1.00 92.31 94 VAL A O 1
ATOM 711 N N . SER A 1 95 ? -14.327 -4.599 13.150 1.00 91.56 95 SER A N 1
ATOM 712 C CA . SER A 1 95 ? -13.119 -4.203 13.882 1.00 91.56 95 SER A CA 1
ATOM 713 C C . SER A 1 95 ? -12.021 -3.776 12.903 1.00 91.56 95 SER A C 1
ATOM 715 O O . SER A 1 95 ? -11.979 -4.244 11.761 1.00 91.56 95 SER A O 1
ATOM 717 N N . ILE A 1 96 ? -11.098 -2.913 13.336 1.00 91.62 96 ILE A N 1
ATOM 718 C CA . ILE A 1 96 ? -9.955 -2.539 12.485 1.00 91.62 96 ILE A CA 1
ATOM 719 C C . ILE A 1 96 ? -9.116 -3.771 12.123 1.00 91.62 96 ILE A C 1
ATOM 721 O O . ILE A 1 96 ? -8.668 -3.879 10.991 1.00 91.62 96 ILE A O 1
ATOM 725 N N . SER A 1 97 ? -8.986 -4.738 13.038 1.00 91.06 97 SER A N 1
ATOM 726 C CA . SER A 1 97 ? -8.264 -5.993 12.807 1.00 91.06 97 SER A CA 1
ATOM 727 C C . SER A 1 97 ? -8.910 -6.884 11.744 1.00 91.06 97 SER A C 1
ATOM 729 O O . SER A 1 97 ? -8.212 -7.470 10.922 1.00 91.06 97 SER A O 1
ATOM 731 N N . GLN A 1 98 ? -10.244 -6.976 11.719 1.00 93.50 98 GLN A N 1
ATOM 732 C CA . GLN A 1 98 ? -10.966 -7.712 10.678 1.00 93.50 98 GLN A CA 1
ATOM 733 C C . GLN A 1 98 ? -10.759 -7.061 9.310 1.00 93.50 98 GLN A C 1
ATOM 735 O O . GLN A 1 98 ? -10.485 -7.754 8.330 1.00 93.50 98 GLN A O 1
ATOM 740 N N . MET A 1 99 ? -10.850 -5.731 9.261 1.00 95.94 99 MET A N 1
ATOM 741 C CA . MET A 1 99 ? -10.649 -4.967 8.035 1.00 95.94 99 MET A CA 1
ATOM 742 C C . MET A 1 99 ? -9.216 -5.100 7.505 1.00 95.94 99 MET A C 1
ATOM 744 O O . MET A 1 99 ? -9.031 -5.365 6.318 1.00 95.94 99 MET A O 1
ATOM 748 N N . THR A 1 100 ? -8.199 -4.956 8.361 1.00 96.62 100 THR A N 1
ATOM 749 C CA . THR A 1 100 ? -6.792 -5.056 7.943 1.00 96.62 100 THR A CA 1
ATOM 750 C C . THR A 1 100 ? -6.404 -6.472 7.529 1.00 96.62 100 THR A C 1
ATOM 752 O O . THR A 1 100 ? -5.648 -6.625 6.574 1.00 96.62 100 THR A O 1
ATOM 755 N N . ALA A 1 101 ? -6.962 -7.511 8.159 1.00 96.56 101 ALA A N 1
ATOM 756 C CA . ALA A 1 101 ? -6.756 -8.895 7.730 1.00 96.56 101 ALA A CA 1
ATOM 757 C C . ALA A 1 101 ? -7.349 -9.163 6.334 1.00 96.56 101 ALA A C 1
ATOM 759 O O . ALA A 1 101 ? -6.707 -9.798 5.496 1.00 96.56 101 ALA A O 1
ATOM 760 N N . ALA A 1 102 ? -8.554 -8.651 6.055 1.00 96.75 102 ALA A N 1
ATOM 761 C CA . ALA A 1 102 ? -9.164 -8.752 4.729 1.00 96.75 102 ALA A CA 1
ATOM 762 C C . ALA A 1 102 ? -8.355 -7.989 3.666 1.00 96.75 102 ALA A C 1
ATOM 764 O O . ALA A 1 102 ? -8.133 -8.505 2.570 1.00 96.75 102 ALA A O 1
ATOM 765 N N . ALA A 1 103 ? -7.875 -6.794 4.015 1.00 97.38 103 ALA A N 1
ATOM 766 C CA . ALA A 1 103 ? -7.016 -5.975 3.173 1.00 97.38 103 ALA A CA 1
ATOM 767 C C . ALA A 1 103 ? -5.685 -6.666 2.836 1.00 97.38 103 ALA A C 1
ATOM 769 O O . ALA A 1 103 ? -5.329 -6.770 1.664 1.00 97.38 103 ALA A O 1
ATOM 770 N N . ALA A 1 104 ? -4.988 -7.215 3.836 1.00 97.81 104 ALA A N 1
ATOM 771 C CA . ALA A 1 104 ? -3.746 -7.962 3.637 1.00 97.81 104 ALA A CA 1
ATOM 772 C C . ALA A 1 104 ? -3.946 -9.183 2.722 1.00 97.81 104 ALA A C 1
ATOM 774 O O . ALA A 1 104 ? -3.134 -9.424 1.832 1.00 97.81 104 ALA A O 1
ATOM 775 N N . GLY A 1 105 ? -5.063 -9.905 2.871 1.00 96.62 105 GLY A N 1
ATOM 776 C CA . GLY A 1 105 ? -5.396 -11.027 1.991 1.00 96.62 105 GLY A CA 1
ATOM 777 C C . GLY A 1 105 ? -5.636 -10.624 0.530 1.00 96.62 105 GLY A C 1
ATOM 778 O O . GLY A 1 105 ? -5.390 -11.423 -0.372 1.00 96.62 105 GLY A O 1
ATOM 779 N N . GLU A 1 106 ? -6.103 -9.403 0.259 1.00 94.62 106 GLU A N 1
ATOM 780 C CA . GLU A 1 106 ? -6.239 -8.902 -1.117 1.00 94.62 106 GLU A CA 1
ATOM 781 C C . GLU A 1 106 ? -4.893 -8.474 -1.718 1.00 94.62 106 GLU A C 1
ATOM 783 O O . GLU A 1 106 ? -4.614 -8.734 -2.891 1.00 94.62 106 GLU A O 1
ATOM 788 N N . VAL A 1 107 ? -4.010 -7.906 -0.897 1.00 95.56 107 VAL A N 1
ATOM 789 C CA . VAL A 1 107 ? -2.626 -7.593 -1.280 1.00 95.56 107 VAL A CA 1
ATOM 790 C C . VAL A 1 107 ? -1.847 -8.869 -1.611 1.00 95.56 107 VAL A C 1
ATOM 792 O O . VAL A 1 107 ? -1.186 -8.933 -2.648 1.00 95.56 107 VAL A O 1
ATOM 795 N N . GLU A 1 108 ? -1.979 -9.918 -0.796 1.00 94.75 108 GLU A N 1
ATOM 796 C CA . GLU A 1 108 ? -1.363 -11.231 -1.041 1.00 94.75 108 GLU A CA 1
ATOM 797 C C . GLU A 1 108 ? -1.774 -11.799 -2.407 1.00 94.75 108 GLU A C 1
ATOM 799 O O . GLU A 1 108 ? -0.949 -12.311 -3.162 1.00 94.75 108 GLU A O 1
ATOM 804 N N . ARG A 1 109 ? -3.053 -11.650 -2.774 1.00 90.31 109 ARG A N 1
ATOM 805 C CA . ARG A 1 109 ? -3.564 -12.066 -4.088 1.00 90.31 109 ARG A CA 1
ATOM 806 C C . ARG A 1 109 ? -3.101 -11.185 -5.235 1.00 90.31 109 ARG A C 1
ATOM 808 O O . ARG A 1 109 ? -3.262 -11.605 -6.372 1.00 90.31 109 ARG A O 1
ATOM 815 N N . THR A 1 110 ? -2.585 -9.995 -4.975 1.00 89.81 110 THR A N 1
ATOM 816 C CA . THR A 1 110 ? -2.167 -9.034 -6.004 1.00 89.81 110 THR A CA 1
ATOM 817 C C . THR A 1 110 ? -0.718 -9.275 -6.416 1.00 89.81 110 THR A C 1
ATOM 819 O O . THR A 1 110 ? -0.382 -9.254 -7.605 1.00 89.81 110 THR A O 1
ATOM 822 N N . ILE A 1 111 ? 0.127 -9.605 -5.441 1.00 88.69 111 ILE A N 1
ATOM 823 C CA . ILE A 1 111 ? 1.548 -9.874 -5.644 1.00 88.69 111 ILE A CA 1
ATOM 824 C C . ILE A 1 111 ? 1.740 -11.262 -6.264 1.00 88.69 111 ILE A C 1
ATOM 826 O O . ILE A 1 111 ? 0.999 -12.210 -5.994 1.00 88.69 111 ILE A O 1
ATOM 830 N N . VAL A 1 112 ? 2.722 -11.376 -7.156 1.00 85.31 112 VAL A N 1
ATOM 831 C CA . VAL A 1 112 ? 3.056 -12.636 -7.837 1.00 85.31 112 VAL A CA 1
ATOM 832 C C . VAL A 1 112 ? 4.229 -13.341 -7.169 1.00 85.31 112 VAL A C 1
ATOM 834 O O . VAL A 1 112 ? 4.163 -14.540 -6.910 1.00 85.31 112 VAL A O 1
ATOM 837 N N . CYS A 1 113 ? 5.294 -12.592 -6.894 1.00 83.31 113 CYS A N 1
ATOM 838 C CA . CYS A 1 113 ? 6.500 -13.079 -6.241 1.00 83.31 113 CYS A CA 1
ATOM 839 C C . CYS A 1 113 ? 6.833 -12.125 -5.087 1.00 83.31 113 CYS A C 1
ATOM 841 O O . CYS A 1 113 ? 7.496 -11.113 -5.321 1.00 83.31 113 CYS A O 1
ATOM 843 N N . PRO A 1 114 ? 6.311 -12.373 -3.873 1.00 86.06 114 PRO A N 1
ATOM 844 C CA . PRO A 1 114 ? 6.565 -11.494 -2.742 1.00 86.06 114 PRO A CA 1
ATOM 845 C C . PRO A 1 114 ? 8.038 -11.548 -2.341 1.00 86.06 114 PRO A C 1
ATOM 847 O O . PRO A 1 114 ? 8.638 -12.623 -2.288 1.00 86.06 114 PRO A O 1
ATOM 850 N N . GLN A 1 115 ? 8.604 -10.377 -2.069 1.00 86.62 115 GLN A N 1
ATOM 851 C CA . GLN A 1 115 ? 9.932 -10.241 -1.485 1.00 86.62 115 GLN A CA 1
ATOM 852 C C . GLN A 1 115 ? 9.785 -10.072 0.035 1.00 86.62 115 GLN A C 1
ATOM 854 O O . GLN A 1 115 ? 8.895 -9.321 0.455 1.00 86.62 115 GLN A O 1
ATOM 859 N N . PRO A 1 116 ? 10.611 -10.762 0.844 1.00 87.81 116 PRO A N 1
ATOM 860 C CA . PRO A 1 116 ? 10.598 -10.608 2.295 1.00 87.81 116 PRO A CA 1
ATOM 861 C C . PRO A 1 116 ? 10.831 -9.158 2.719 1.00 87.81 116 PRO A C 1
ATOM 863 O O . PRO A 1 116 ? 11.568 -8.434 2.057 1.00 87.81 116 PRO A O 1
ATOM 866 N N . GLY A 1 117 ? 10.229 -8.746 3.829 1.00 89.75 117 GLY A N 1
ATOM 867 C CA . GLY A 1 117 ? 10.473 -7.460 4.477 1.00 89.75 117 GLY A CA 1
ATOM 868 C C . GLY A 1 117 ? 9.860 -6.234 3.794 1.00 89.75 117 GLY A C 1
ATOM 869 O O . GLY A 1 117 ? 10.173 -5.110 4.185 1.00 89.75 117 GLY A O 1
ATOM 870 N N . LEU A 1 118 ? 8.983 -6.427 2.801 1.00 93.56 118 LEU A N 1
ATOM 871 C CA . LEU A 1 118 ? 8.301 -5.345 2.075 1.00 93.56 118 LEU A CA 1
ATOM 872 C C . LEU A 1 118 ? 6.799 -5.257 2.419 1.00 93.56 118 LEU A C 1
ATOM 874 O O . LEU A 1 118 ? 6.307 -5.884 3.359 1.00 93.56 118 LEU A O 1
ATOM 878 N N . PHE A 1 119 ? 6.052 -4.488 1.618 1.00 95.81 119 PHE A N 1
ATOM 879 C CA . PHE A 1 119 ? 4.625 -4.178 1.779 1.00 95.81 119 PHE A CA 1
ATOM 880 C C . PHE A 1 119 ? 3.736 -5.338 2.245 1.00 95.81 119 PHE A C 1
ATOM 882 O O . PHE A 1 119 ? 2.909 -5.143 3.137 1.00 95.81 119 PHE A O 1
ATOM 889 N N . LEU A 1 120 ? 3.860 -6.533 1.651 1.00 97.00 120 LEU A N 1
ATOM 890 C CA . LEU A 1 120 ? 3.007 -7.671 2.019 1.00 97.00 120 LEU A CA 1
ATOM 891 C C . LEU A 1 120 ? 3.231 -8.109 3.465 1.00 97.00 120 LEU A C 1
ATOM 893 O O . LEU A 1 120 ? 2.264 -8.277 4.210 1.00 97.00 120 LEU A O 1
ATOM 897 N N . ASP A 1 121 ? 4.492 -8.262 3.861 1.00 97.25 121 ASP A N 1
ATOM 898 C CA . ASP A 1 121 ? 4.843 -8.693 5.209 1.00 97.25 121 ASP A CA 1
ATOM 899 C C . ASP A 1 121 ? 4.400 -7.647 6.226 1.00 97.25 121 ASP A C 1
ATOM 901 O O . ASP A 1 121 ? 3.811 -7.997 7.251 1.00 97.25 121 ASP A O 1
ATOM 905 N N . TYR A 1 122 ? 4.569 -6.359 5.910 1.00 98.25 122 TYR A N 1
ATOM 906 C CA . TYR A 1 122 ? 4.079 -5.292 6.774 1.00 98.25 122 TYR A CA 1
ATOM 907 C C . TYR A 1 122 ? 2.547 -5.302 6.888 1.00 98.25 122 TYR A C 1
ATOM 909 O O . TYR A 1 122 ? 2.004 -5.178 7.989 1.00 98.25 122 TYR A O 1
ATOM 917 N N . ALA A 1 123 ? 1.822 -5.511 5.784 1.00 98.31 123 ALA A N 1
ATOM 918 C CA . ALA A 1 123 ? 0.362 -5.601 5.790 1.00 98.31 123 ALA A CA 1
ATOM 919 C C . ALA A 1 123 ? -0.145 -6.779 6.644 1.00 98.31 123 ALA A C 1
ATOM 921 O O . ALA A 1 123 ? -1.073 -6.612 7.437 1.00 98.31 123 ALA A O 1
ATOM 922 N N . ILE A 1 124 ? 0.484 -7.953 6.535 1.00 97.88 124 ILE A N 1
ATOM 923 C CA . ILE A 1 124 ? 0.127 -9.141 7.323 1.00 97.88 124 ILE A CA 1
ATOM 924 C C . ILE A 1 124 ? 0.460 -8.931 8.805 1.00 97.88 124 ILE A C 1
ATOM 926 O O . ILE A 1 124 ? -0.385 -9.154 9.676 1.00 97.88 124 ILE A O 1
ATOM 930 N N . ARG A 1 125 ? 1.680 -8.477 9.109 1.00 97.75 125 ARG A N 1
ATOM 931 C CA . ARG A 1 125 ? 2.144 -8.295 10.491 1.00 97.75 125 ARG A CA 1
ATOM 932 C C . ARG A 1 125 ? 1.365 -7.199 11.216 1.00 97.75 125 ARG A C 1
ATOM 934 O O . ARG A 1 125 ? 1.037 -7.364 12.389 1.00 97.75 125 ARG A O 1
ATOM 941 N N . SER A 1 126 ? 1.037 -6.100 10.535 1.00 97.25 126 SER A N 1
ATOM 942 C CA . SER A 1 126 ? 0.238 -5.018 11.125 1.00 97.25 126 SER A CA 1
ATOM 943 C C . SER A 1 126 ? -1.193 -5.470 11.420 1.00 97.25 126 SER A C 1
ATOM 945 O O . SER A 1 126 ? -1.739 -5.113 12.465 1.00 97.25 126 SER A O 1
ATOM 947 N N . ALA A 1 127 ? -1.787 -6.318 10.573 1.00 96.06 127 ALA A N 1
ATOM 948 C CA . ALA A 1 127 ? -3.086 -6.924 10.852 1.00 96.06 127 ALA A CA 1
ATOM 949 C C . ALA A 1 127 ? -3.061 -7.818 12.107 1.00 96.06 127 ALA A C 1
ATOM 951 O O . ALA A 1 127 ? -3.960 -7.720 12.946 1.00 96.06 127 ALA A O 1
ATOM 952 N N . ASP A 1 128 ? -2.016 -8.635 12.277 1.00 95.50 128 ASP A N 1
ATOM 953 C CA . ASP A 1 128 ? -1.825 -9.471 13.472 1.00 95.50 128 ASP A CA 1
ATOM 954 C C . ASP A 1 128 ? -1.620 -8.629 14.746 1.00 95.50 128 ASP A C 1
ATOM 956 O O . ASP A 1 128 ? -2.264 -8.874 15.771 1.00 95.50 128 ASP A O 1
ATOM 960 N N . LEU A 1 129 ? -0.794 -7.578 14.676 1.00 94.75 129 LEU A N 1
ATOM 961 C CA . LEU A 1 129 ? -0.583 -6.629 15.775 1.00 94.75 129 LEU A CA 1
ATOM 962 C C . LEU A 1 129 ? -1.903 -5.979 16.210 1.00 94.75 129 LEU A C 1
ATOM 964 O O . LEU A 1 129 ? -2.259 -6.018 17.389 1.00 94.75 129 LEU A O 1
ATOM 968 N N . LEU A 1 130 ? -2.671 -5.448 15.255 1.00 92.88 130 LEU A N 1
ATOM 969 C CA . LEU A 1 130 ? -3.975 -4.831 15.514 1.00 92.88 130 LEU A CA 1
ATOM 970 C C . LEU A 1 130 ? -4.994 -5.838 16.072 1.00 92.88 130 LEU A C 1
ATOM 972 O O . LEU A 1 130 ? -5.842 -5.472 16.887 1.00 92.88 130 LEU A O 1
ATOM 976 N N . GLY A 1 131 ? -4.905 -7.110 15.671 1.00 90.25 131 GLY A N 1
ATOM 977 C CA . GLY A 1 131 ? -5.708 -8.200 16.226 1.00 90.25 131 GLY A CA 1
ATOM 978 C C . GLY A 1 131 ? -5.435 -8.464 17.707 1.00 90.25 131 GLY A C 1
ATOM 979 O O . GLY A 1 131 ? -6.375 -8.713 18.463 1.00 90.25 131 GLY A O 1
ATOM 980 N N . LYS A 1 132 ? -4.172 -8.364 18.135 1.00 88.81 132 LYS A N 1
ATOM 981 C CA . LYS A 1 132 ? -3.757 -8.563 19.534 1.00 88.81 132 LYS A CA 1
ATOM 982 C C . LYS A 1 132 ? -4.043 -7.351 20.416 1.00 88.81 132 LYS A C 1
ATOM 984 O O . LYS A 1 132 ? -4.420 -7.529 21.571 1.00 88.81 132 LYS A O 1
ATOM 989 N N . ALA A 1 133 ? -3.873 -6.144 19.878 1.00 81.25 133 ALA A N 1
ATOM 990 C CA . ALA A 1 133 ? -4.008 -4.900 20.632 1.00 81.25 133 ALA A CA 1
ATOM 991 C C . ALA A 1 133 ? -5.470 -4.492 20.902 1.00 81.25 133 ALA A C 1
ATOM 993 O O . ALA A 1 133 ? -5.732 -3.728 21.820 1.00 81.25 133 ALA A O 1
ATOM 994 N N . ASN A 1 134 ? -6.432 -5.007 20.125 1.00 72.00 134 ASN A N 1
ATOM 995 C CA . ASN A 1 134 ? -7.861 -4.678 20.235 1.00 72.00 134 ASN A CA 1
ATOM 996 C C . ASN A 1 134 ? -8.162 -3.155 20.375 1.00 72.00 134 ASN A C 1
ATOM 998 O O . ASN A 1 134 ? -8.910 -2.742 21.269 1.00 72.00 134 ASN A O 1
ATOM 1002 N N . PRO A 1 135 ? -7.629 -2.308 19.469 1.00 65.88 135 PRO A N 1
ATOM 1003 C CA . PRO A 1 135 ? -7.701 -0.833 19.521 1.00 65.88 135 PRO A CA 1
ATOM 1004 C C . PRO A 1 135 ? -9.121 -0.254 19.513 1.00 65.88 135 PRO A C 1
ATOM 1006 O O . PRO A 1 135 ? -9.321 0.935 19.753 1.00 65.88 135 PRO A O 1
ATOM 1009 N N . ASP A 1 136 ? -10.129 -1.067 19.199 1.00 66.38 136 ASP A N 1
ATOM 1010 C CA . ASP A 1 136 ? -11.524 -0.641 19.151 1.00 66.38 136 ASP A CA 1
ATOM 1011 C C . ASP A 1 136 ? -12.149 -0.440 20.543 1.00 66.38 136 ASP A C 1
ATOM 1013 O O . ASP A 1 136 ? -13.278 0.049 20.628 1.00 66.38 136 ASP A O 1
ATOM 1017 N N . VAL A 1 137 ? -11.434 -0.799 21.616 1.00 58.91 137 VAL A N 1
ATOM 1018 C CA . VAL A 1 137 ? -11.932 -0.754 22.999 1.00 58.91 137 VAL A CA 1
ATOM 1019 C C . VAL A 1 137 ? -11.396 0.447 23.789 1.00 58.91 137 VAL A C 1
ATOM 1021 O O . VAL A 1 137 ? -12.130 0.971 24.628 1.00 58.91 137 VAL A O 1
ATOM 1024 N N . LEU A 1 138 ? -10.169 0.921 23.530 1.00 60.28 138 LEU A N 1
ATOM 1025 C CA . LEU A 1 138 ? -9.501 1.942 24.353 1.00 60.28 138 LEU A CA 1
ATOM 1026 C C . LEU A 1 138 ? -8.823 3.023 23.493 1.00 60.28 138 LEU A C 1
ATOM 1028 O O . LEU A 1 138 ? -7.785 2.801 22.881 1.00 60.28 138 LEU A O 1
ATOM 1032 N N . HIS A 1 139 ? -9.414 4.223 23.465 1.00 63.44 139 HIS A N 1
ATOM 1033 C CA . HIS A 1 139 ? -8.924 5.350 22.657 1.00 63.44 139 HIS A CA 1
ATOM 1034 C C . HIS A 1 139 ? -7.546 5.863 23.110 1.00 63.44 139 HIS A C 1
ATOM 1036 O O . HIS A 1 139 ? -6.758 6.292 22.277 1.00 63.44 139 HIS A O 1
ATOM 1042 N N . ASP A 1 140 ? -7.232 5.762 24.404 1.00 64.44 140 ASP A N 1
ATOM 1043 C CA . ASP A 1 140 ? -5.948 6.207 24.968 1.00 64.44 140 ASP A CA 1
ATOM 1044 C C . ASP A 1 140 ? -4.766 5.296 24.574 1.00 64.44 140 ASP A C 1
ATOM 1046 O O . ASP A 1 140 ? -3.608 5.670 24.752 1.00 64.44 140 ASP A O 1
ATOM 1050 N N . GLU A 1 141 ? -5.034 4.115 24.004 1.00 77.19 141 GLU A N 1
ATOM 1051 C CA . GLU A 1 141 ? -4.004 3.155 23.583 1.00 77.19 141 GLU A CA 1
ATOM 1052 C C . GLU A 1 141 ? -3.606 3.309 22.108 1.00 77.19 141 GLU A C 1
ATOM 1054 O O . GLU A 1 141 ? -2.621 2.719 21.668 1.00 77.19 141 GLU A O 1
ATOM 1059 N N . THR A 1 142 ? -4.309 4.135 21.325 1.00 83.50 142 THR A N 1
ATOM 1060 C CA . THR A 1 142 ? -4.043 4.258 19.882 1.00 83.50 142 THR A CA 1
ATOM 1061 C C . THR A 1 142 ? -2.688 4.898 19.572 1.00 83.50 142 THR A C 1
ATOM 1063 O O . THR A 1 142 ? -2.090 4.569 18.549 1.00 83.50 142 THR A O 1
ATOM 1066 N N . ALA A 1 143 ? -2.171 5.763 20.453 1.00 83.00 143 ALA A N 1
ATOM 1067 C CA . ALA A 1 143 ? -0.818 6.315 20.342 1.00 83.00 143 ALA A CA 1
ATOM 1068 C C . ALA A 1 143 ? 0.256 5.231 20.527 1.00 83.00 143 ALA A C 1
ATOM 1070 O O . ALA A 1 143 ? 1.169 5.139 19.713 1.00 83.00 143 ALA A O 1
ATOM 1071 N N . ILE A 1 144 ? 0.093 4.367 21.537 1.00 87.38 144 ILE A N 1
ATOM 1072 C CA . ILE A 1 144 ? 1.004 3.243 21.809 1.00 87.38 144 ILE A CA 1
ATOM 1073 C C . ILE A 1 144 ? 1.000 2.276 20.625 1.00 87.38 144 ILE A C 1
ATOM 1075 O O . ILE A 1 144 ? 2.051 1.899 20.125 1.00 87.38 144 ILE A O 1
ATOM 1079 N N . ILE A 1 145 ? -0.185 1.947 20.109 1.00 91.25 145 ILE A N 1
ATOM 1080 C CA . ILE A 1 145 ? -0.325 1.079 18.934 1.00 91.25 145 ILE A CA 1
ATOM 1081 C C . ILE A 1 145 ? 0.298 1.729 17.692 1.00 91.25 145 ILE A C 1
ATOM 1083 O O . ILE A 1 145 ? 0.879 1.035 16.863 1.00 91.25 145 ILE A O 1
ATOM 1087 N N . GLY A 1 146 ? 0.204 3.055 17.556 1.00 91.19 146 GLY A N 1
ATOM 1088 C CA . GLY A 1 146 ? 0.901 3.804 16.512 1.00 91.19 146 GLY A CA 1
ATOM 1089 C C . GLY A 1 146 ? 2.420 3.637 16.591 1.00 91.19 146 GLY A C 1
ATOM 1090 O O . GLY A 1 146 ? 3.050 3.344 15.577 1.00 91.19 146 GLY A O 1
ATOM 1091 N N . ASP A 1 147 ? 2.997 3.750 17.786 1.00 88.38 147 ASP A N 1
ATOM 1092 C CA . ASP A 1 147 ? 4.423 3.496 18.012 1.00 88.38 147 ASP A CA 1
ATOM 1093 C C . ASP A 1 147 ? 4.807 2.034 17.747 1.00 88.38 147 ASP A C 1
ATOM 1095 O O . ASP A 1 147 ? 5.822 1.774 17.099 1.00 88.38 147 ASP A O 1
ATOM 1099 N N . ASP A 1 148 ? 3.980 1.076 18.167 1.00 92.06 148 ASP A N 1
ATOM 1100 C CA . ASP A 1 148 ? 4.218 -0.344 17.902 1.00 92.06 148 ASP A CA 1
ATOM 1101 C C . ASP A 1 148 ? 4.178 -0.644 16.392 1.00 92.06 148 ASP A C 1
ATOM 1103 O O . ASP A 1 148 ? 5.010 -1.395 15.885 1.00 92.06 148 ASP A O 1
ATOM 1107 N N . LEU A 1 149 ? 3.266 -0.018 15.635 1.00 95.81 149 LEU A N 1
ATOM 1108 C CA . LEU A 1 149 ? 3.212 -0.116 14.170 1.00 95.81 149 LEU A CA 1
ATOM 1109 C C . LEU A 1 149 ? 4.443 0.496 13.492 1.00 95.81 149 LEU A C 1
ATOM 1111 O O . LEU A 1 149 ? 4.881 -0.019 12.458 1.00 95.81 149 LEU A O 1
ATOM 1115 N N . ARG A 1 150 ? 4.998 1.573 14.059 1.00 93.94 150 ARG A N 1
ATOM 1116 C CA . ARG A 1 150 ? 6.245 2.192 13.594 1.00 93.94 150 ARG A CA 1
ATOM 1117 C C . ARG A 1 150 ? 7.430 1.263 13.827 1.00 93.94 150 ARG A C 1
ATOM 1119 O O . ARG A 1 150 ? 8.214 1.033 12.914 1.00 93.94 150 ARG A O 1
ATOM 1126 N N . MET A 1 151 ? 7.540 0.679 15.018 1.00 91.00 151 MET A N 1
ATOM 1127 C CA . MET A 1 151 ? 8.590 -0.296 15.325 1.00 91.00 151 MET A CA 1
ATOM 1128 C C . MET A 1 151 ? 8.466 -1.549 14.459 1.00 91.00 151 MET A C 1
ATOM 1130 O O . MET A 1 151 ? 9.462 -2.028 13.922 1.00 91.00 151 MET A O 1
ATOM 1134 N N . LEU A 1 152 ? 7.244 -2.029 14.234 1.00 95.94 152 LEU A N 1
ATOM 1135 C CA . LEU A 1 152 ? 6.981 -3.162 13.357 1.00 95.94 152 LEU A CA 1
ATOM 1136 C C . LEU A 1 152 ? 7.447 -2.907 11.917 1.00 95.94 152 LEU A C 1
ATOM 1138 O O . LEU A 1 152 ? 7.921 -3.831 11.260 1.00 95.94 152 LEU A O 1
ATOM 1142 N N . LEU A 1 153 ? 7.324 -1.671 11.422 1.00 94.88 153 LEU A N 1
ATOM 1143 C CA . LEU A 1 153 ? 7.802 -1.282 10.093 1.00 94.88 153 LEU A CA 1
ATOM 1144 C C . LEU A 1 153 ? 9.327 -1.427 9.998 1.00 94.88 153 LEU A C 1
ATOM 1146 O O . LEU A 1 153 ? 9.834 -2.000 9.036 1.00 94.88 153 LEU A O 1
ATOM 1150 N N . ILE A 1 154 ? 10.040 -0.974 11.032 1.00 89.44 154 ILE A N 1
ATOM 1151 C CA . ILE A 1 154 ? 11.500 -1.093 11.157 1.00 89.44 154 ILE A CA 1
ATOM 1152 C C . ILE A 1 154 ? 11.924 -2.564 11.207 1.00 89.44 154 ILE A C 1
ATOM 1154 O O . ILE A 1 154 ? 12.823 -2.990 10.484 1.00 89.44 154 ILE A O 1
ATOM 1158 N N . GLU A 1 155 ? 11.252 -3.360 12.040 1.00 90.06 155 GLU A N 1
ATOM 1159 C CA . GLU A 1 155 ? 11.515 -4.794 12.159 1.00 90.06 155 GLU A CA 1
ATOM 1160 C C . GLU A 1 155 ? 11.249 -5.536 10.848 1.00 90.06 155 GLU A C 1
ATOM 1162 O O . GLU A 1 155 ? 12.027 -6.408 10.474 1.00 90.06 155 GLU A O 1
ATOM 1167 N N . THR A 1 156 ? 10.178 -5.182 10.137 1.00 93.38 156 THR A N 1
ATOM 1168 C CA . THR A 1 156 ? 9.844 -5.783 8.841 1.00 93.38 156 THR A CA 1
ATOM 1169 C C . THR A 1 156 ? 10.929 -5.474 7.815 1.00 93.38 156 THR A C 1
ATOM 1171 O O . THR A 1 156 ? 11.448 -6.389 7.186 1.00 93.38 156 THR A O 1
ATOM 1174 N N . ALA A 1 157 ? 11.366 -4.216 7.731 1.00 88.94 157 ALA A N 1
ATOM 1175 C CA . ALA A 1 157 ? 12.435 -3.808 6.824 1.00 88.94 157 ALA A CA 1
ATOM 1176 C C . ALA A 1 157 ? 13.774 -4.524 7.088 1.00 88.94 157 ALA A C 1
ATOM 1178 O O . ALA A 1 157 ? 14.566 -4.713 6.169 1.00 88.94 157 ALA A O 1
ATOM 1179 N N . SER A 1 158 ? 14.030 -4.976 8.323 1.00 86.56 158 SER A N 1
ATOM 1180 C CA . SER A 1 158 ? 15.247 -5.737 8.651 1.00 86.56 158 SER A CA 1
ATOM 1181 C C . SER A 1 158 ? 15.343 -7.103 7.951 1.00 86.56 158 SER A C 1
ATOM 1183 O O . SER A 1 158 ? 16.432 -7.672 7.866 1.00 86.56 158 SER A O 1
ATOM 1185 N N . GLU A 1 159 ? 14.226 -7.611 7.421 1.00 88.25 159 GLU A N 1
ATOM 1186 C CA . GLU A 1 159 ? 14.155 -8.852 6.642 1.00 88.25 159 GLU A CA 1
ATOM 1187 C C . GLU A 1 159 ? 14.472 -8.642 5.148 1.00 88.25 159 GLU A C 1
ATOM 1189 O O . GLU A 1 159 ? 14.619 -9.627 4.425 1.00 88.25 159 GLU A O 1
ATOM 1194 N N . ALA A 1 160 ? 14.647 -7.388 4.707 1.00 87.31 160 ALA A N 1
ATOM 1195 C CA . ALA A 1 160 ? 15.049 -6.992 3.356 1.00 87.31 160 ALA A CA 1
ATOM 1196 C C . ALA A 1 160 ? 16.420 -6.277 3.382 1.00 87.31 160 ALA A C 1
ATOM 1198 O O . ALA A 1 160 ? 16.484 -5.044 3.432 1.00 87.31 160 ALA A O 1
ATOM 1199 N N . PRO A 1 161 ? 17.550 -7.014 3.369 1.00 81.69 161 PRO A N 1
ATOM 1200 C CA . PRO A 1 161 ? 18.894 -6.428 3.398 1.00 81.69 161 PRO A CA 1
ATOM 1201 C C . PRO A 1 161 ? 19.149 -5.373 2.310 1.00 81.69 161 PRO A C 1
ATOM 1203 O O . PRO A 1 161 ? 19.926 -4.440 2.524 1.00 81.69 161 PRO A O 1
ATOM 1206 N N . GLU A 1 162 ? 18.486 -5.509 1.163 1.00 82.06 162 GLU A N 1
ATOM 1207 C CA . GLU A 1 162 ? 18.575 -4.629 -0.000 1.00 82.06 162 GLU A CA 1
ATOM 1208 C C . GLU A 1 162 ? 17.953 -3.244 0.244 1.00 82.06 162 GLU A C 1
ATOM 1210 O O . GLU A 1 162 ? 18.269 -2.297 -0.470 1.00 82.06 162 GLU A O 1
ATOM 1215 N N . LEU A 1 163 ? 17.132 -3.074 1.291 1.00 79.38 163 LEU A N 1
ATOM 1216 C CA . LEU A 1 163 ? 16.690 -1.744 1.723 1.00 79.38 163 LEU A CA 1
ATOM 1217 C C . LEU A 1 163 ? 17.830 -0.934 2.347 1.00 79.38 163 LEU A C 1
ATOM 1219 O O . LEU A 1 163 ? 17.673 0.263 2.571 1.00 79.38 163 LEU A O 1
ATOM 1223 N N . HIS A 1 164 ? 18.971 -1.565 2.651 1.00 78.56 164 HIS A N 1
ATOM 1224 C CA . HIS A 1 164 ? 20.146 -0.904 3.210 1.00 78.56 164 HIS A CA 1
ATOM 1225 C C . HIS A 1 164 ? 19.803 -0.011 4.409 1.00 78.56 164 HIS A C 1
ATOM 1227 O O . HIS A 1 164 ? 20.198 1.155 4.472 1.00 78.56 164 HIS A O 1
ATOM 1233 N N . GLN A 1 165 ? 19.077 -0.582 5.377 1.00 75.81 165 GLN A N 1
ATOM 1234 C CA . GLN A 1 165 ? 18.720 0.100 6.625 1.00 75.81 165 GLN A CA 1
ATOM 1235 C C . GLN A 1 165 ? 17.786 1.313 6.438 1.00 75.81 165 GLN A C 1
ATOM 1237 O O . GLN A 1 165 ? 17.776 2.231 7.257 1.00 75.81 165 GLN A O 1
ATOM 1242 N N . LEU A 1 166 ? 17.007 1.311 5.357 1.00 85.25 166 LEU A N 1
ATOM 1243 C CA . LEU A 1 166 ? 15.806 2.124 5.183 1.00 85.25 166 LEU A CA 1
ATOM 1244 C C . LEU A 1 166 ? 14.562 1.258 5.409 1.00 85.25 166 LEU A C 1
ATOM 1246 O O . LEU A 1 166 ? 14.626 0.031 5.349 1.00 85.25 166 LEU A O 1
ATOM 1250 N N . VAL A 1 167 ? 13.421 1.898 5.642 1.00 90.12 167 VAL A N 1
ATOM 1251 C CA . VAL A 1 167 ? 12.112 1.234 5.572 1.00 90.12 167 VAL A CA 1
ATOM 1252 C C . VAL A 1 167 ? 11.618 1.159 4.128 1.00 90.12 167 VAL A C 1
ATOM 1254 O O . VAL A 1 167 ? 11.958 2.006 3.303 1.00 90.12 167 VAL A O 1
ATOM 1257 N N . ASP A 1 168 ? 10.780 0.166 3.831 1.00 94.25 168 ASP A N 1
ATOM 1258 C CA . ASP A 1 168 ? 10.089 0.077 2.544 1.00 94.25 168 ASP A CA 1
ATOM 1259 C C . ASP A 1 168 ? 9.118 1.255 2.370 1.00 94.25 168 ASP A C 1
ATOM 1261 O O . ASP A 1 168 ? 8.186 1.432 3.159 1.00 94.25 168 ASP A O 1
ATOM 1265 N N . SER A 1 169 ? 9.304 2.030 1.299 1.00 94.38 169 SER A N 1
ATOM 1266 C CA . SER A 1 169 ? 8.514 3.229 1.005 1.00 94.38 169 SER A CA 1
ATOM 1267 C C . SER A 1 169 ? 7.011 2.940 0.883 1.00 94.38 169 SER A C 1
ATOM 1269 O O . SER A 1 169 ? 6.179 3.737 1.331 1.00 94.38 169 SER A O 1
ATOM 1271 N N . GLY A 1 170 ? 6.643 1.781 0.324 1.00 95.25 170 GLY A N 1
ATOM 1272 C CA . GLY A 1 170 ? 5.250 1.357 0.210 1.00 95.25 170 GLY A CA 1
ATOM 1273 C C . GLY A 1 170 ? 4.636 1.063 1.580 1.00 95.25 170 GLY A C 1
ATOM 1274 O O . GLY A 1 170 ? 3.550 1.556 1.900 1.00 95.25 170 GLY A O 1
ATOM 1275 N N . SER A 1 171 ? 5.349 0.296 2.405 1.00 97.38 171 SER A N 1
ATOM 1276 C CA . SER A 1 171 ? 4.966 -0.021 3.785 1.00 97.38 171 SER A CA 1
ATOM 1277 C C . SER A 1 171 ? 4.841 1.234 4.649 1.00 97.38 171 SER A C 1
ATOM 1279 O O . SER A 1 171 ? 3.888 1.349 5.417 1.00 97.38 171 SER A O 1
ATOM 1281 N N . THR A 1 172 ? 5.730 2.218 4.482 1.00 97.50 172 THR A N 1
ATOM 1282 C CA . THR A 1 172 ? 5.623 3.532 5.136 1.00 97.50 172 THR A CA 1
ATOM 1283 C C . THR A 1 172 ? 4.334 4.256 4.746 1.00 97.50 172 THR A C 1
ATOM 1285 O O . THR A 1 172 ? 3.667 4.848 5.596 1.00 97.50 172 THR A O 1
ATOM 1288 N N . GLY A 1 173 ? 3.933 4.179 3.474 1.00 97.44 173 GLY A N 1
ATOM 1289 C CA . GLY A 1 173 ? 2.632 4.674 3.025 1.00 97.44 173 GLY A CA 1
ATOM 1290 C C . GLY A 1 173 ? 1.467 4.002 3.759 1.00 97.44 173 GLY A C 1
ATOM 1291 O O . GLY A 1 173 ? 0.587 4.688 4.283 1.00 97.44 173 GLY A O 1
ATOM 1292 N N . LEU A 1 174 ? 1.483 2.668 3.856 1.00 98.38 174 LEU A N 1
ATOM 1293 C CA . LEU A 1 174 ? 0.461 1.916 4.589 1.00 98.38 174 LEU A CA 1
ATOM 1294 C C . LEU A 1 174 ? 0.450 2.264 6.088 1.00 98.38 174 LEU A C 1
ATOM 1296 O O . LEU A 1 174 ? -0.622 2.447 6.662 1.00 98.38 174 LEU A O 1
ATOM 1300 N N . TYR A 1 175 ? 1.616 2.418 6.714 1.00 98.19 175 TYR A N 1
ATOM 1301 C CA . TYR A 1 175 ? 1.752 2.836 8.111 1.00 98.19 175 TYR A CA 1
ATOM 1302 C C . TYR A 1 175 ? 0.997 4.142 8.397 1.00 98.19 175 TYR A C 1
ATOM 1304 O O . TYR A 1 175 ? 0.187 4.202 9.326 1.00 98.19 175 TYR A O 1
ATOM 1312 N N . PHE A 1 176 ? 1.184 5.173 7.568 1.00 98.00 176 PHE A N 1
ATOM 1313 C CA . PHE A 1 176 ? 0.488 6.449 7.756 1.00 98.00 176 PHE A CA 1
ATOM 1314 C C . PHE A 1 176 ? -1.029 6.338 7.563 1.00 98.00 176 PHE A C 1
ATOM 1316 O O . PHE A 1 176 ? -1.786 6.966 8.308 1.00 98.00 176 PHE A O 1
ATOM 1323 N N . LEU A 1 177 ? -1.499 5.501 6.632 1.00 97.94 177 LEU A N 1
ATOM 1324 C CA . LEU A 1 177 ? -2.928 5.204 6.507 1.00 97.94 177 LEU A CA 1
ATOM 1325 C C . LEU A 1 177 ? -3.477 4.531 7.779 1.00 97.94 177 LEU A C 1
ATOM 1327 O O . LEU A 1 177 ? -4.548 4.905 8.266 1.00 97.94 177 LEU A O 1
ATOM 1331 N N . LEU A 1 178 ? -2.739 3.577 8.354 1.00 96.75 178 LEU A N 1
ATOM 1332 C CA . LEU A 1 178 ? -3.121 2.914 9.603 1.00 96.75 178 LEU A CA 1
ATOM 1333 C C . LEU A 1 178 ? -3.150 3.887 10.792 1.00 96.75 178 LEU A C 1
ATOM 1335 O O . LEU A 1 178 ? -4.100 3.829 11.576 1.00 96.75 178 LEU A O 1
ATOM 1339 N N . LYS A 1 179 ? -2.199 4.832 10.899 1.00 94.94 179 LYS A N 1
ATOM 1340 C CA . LYS A 1 179 ? -2.256 5.913 11.908 1.00 94.94 179 LYS A CA 1
ATOM 1341 C C . LYS A 1 179 ? -3.566 6.696 11.807 1.00 94.94 179 LYS A C 1
ATOM 1343 O O . LYS A 1 179 ? -4.279 6.857 12.798 1.00 94.94 179 LYS A O 1
ATOM 1348 N N . ARG A 1 180 ? -3.959 7.100 10.593 1.00 95.31 180 ARG A N 1
ATOM 1349 C CA . ARG A 1 180 ? -5.227 7.818 10.374 1.00 95.31 180 ARG A CA 1
ATOM 1350 C C . ARG A 1 180 ? -6.447 6.999 10.763 1.00 95.31 180 ARG A C 1
ATOM 1352 O O . ARG A 1 180 ? -7.351 7.527 11.409 1.00 95.31 180 ARG A O 1
ATOM 1359 N N . LEU A 1 181 ? -6.453 5.703 10.467 1.00 94.00 181 LEU A N 1
ATOM 1360 C CA . LEU A 1 181 ? -7.515 4.800 10.916 1.00 94.00 181 LEU A CA 1
ATOM 1361 C C . LEU A 1 181 ? -7.578 4.675 12.447 1.00 94.00 181 LEU A C 1
ATOM 1363 O O . LEU A 1 181 ? -8.668 4.502 12.995 1.00 94.00 181 LEU A O 1
ATOM 1367 N N . LEU A 1 182 ? -6.448 4.828 13.140 1.00 91.81 182 LEU A N 1
ATOM 1368 C CA . LEU A 1 182 ? -6.332 4.869 14.601 1.00 91.81 182 LEU A CA 1
ATOM 1369 C C . LEU A 1 182 ? -6.581 6.263 15.215 1.00 91.81 182 LEU A C 1
ATOM 1371 O O . LEU A 1 182 ? -6.489 6.405 16.433 1.00 91.81 182 LEU A O 1
ATOM 1375 N N . PHE A 1 183 ? -6.942 7.271 14.411 1.00 88.94 183 PHE A N 1
ATOM 1376 C CA . PHE A 1 183 ? -7.074 8.681 14.816 1.00 88.94 183 PHE A CA 1
ATOM 1377 C C . PHE A 1 183 ? -5.778 9.324 15.332 1.00 88.94 183 PHE A C 1
ATOM 1379 O O . PHE A 1 183 ? -5.821 10.330 16.042 1.00 88.94 183 PHE A O 1
ATOM 1386 N N . THR A 1 184 ? -4.622 8.782 14.955 1.00 87.94 184 THR A N 1
ATOM 1387 C CA . THR A 1 184 ? -3.323 9.384 15.247 1.00 87.94 184 THR A CA 1
ATOM 1388 C C . THR A 1 184 ? -2.810 10.146 14.026 1.00 87.94 184 THR A C 1
ATOM 1390 O O . THR A 1 184 ? -3.003 9.751 12.875 1.00 87.94 184 THR A O 1
ATOM 1393 N N . CYS A 1 185 ? -2.194 11.300 14.275 1.00 89.69 185 CYS A N 1
ATOM 1394 C CA . CYS A 1 185 ? -1.542 12.094 13.238 1.00 89.69 185 CYS A CA 1
ATOM 1395 C C . CYS A 1 185 ? -0.078 11.665 13.100 1.00 89.69 185 CYS A C 1
ATOM 1397 O O . CYS A 1 185 ? 0.504 11.204 14.084 1.00 89.69 185 CYS A O 1
ATOM 1399 N N . PRO A 1 186 ? 0.542 11.891 11.932 1.00 91.00 186 PRO A N 1
ATOM 1400 C CA . PRO A 1 186 ? 1.989 11.918 11.841 1.00 91.00 186 PRO A CA 1
ATOM 1401 C C . PRO A 1 186 ? 2.582 12.932 12.823 1.00 91.00 186 PRO A C 1
ATOM 1403 O O . PRO A 1 186 ? 2.028 14.023 13.009 1.00 91.00 186 PRO A O 1
ATOM 1406 N N . ASP A 1 187 ? 3.707 12.584 13.427 1.00 90.00 187 ASP A N 1
ATOM 1407 C CA . ASP A 1 187 ? 4.405 13.389 14.424 1.00 90.00 187 ASP A CA 1
ATOM 1408 C C . ASP A 1 187 ? 5.918 13.418 14.150 1.00 90.00 187 ASP A C 1
ATOM 1410 O O . ASP A 1 187 ? 6.400 12.902 13.144 1.00 90.00 187 ASP A O 1
ATOM 1414 N N . SER A 1 188 ? 6.683 14.089 15.014 1.00 86.56 188 SER A N 1
ATOM 1415 C CA . SER A 1 188 ? 8.122 14.258 14.803 1.00 86.56 188 SER A CA 1
ATOM 1416 C C . SER A 1 188 ? 8.919 12.955 14.876 1.00 86.56 188 SER A C 1
ATOM 1418 O O . SER A 1 188 ? 10.008 12.922 14.322 1.00 86.56 188 SER A O 1
ATOM 1420 N N . ALA A 1 189 ? 8.427 11.912 15.552 1.00 83.44 189 ALA A N 1
ATOM 1421 C CA . ALA A 1 189 ? 9.118 10.623 15.613 1.00 83.44 189 ALA A CA 1
ATOM 1422 C C . ALA A 1 189 ? 9.001 9.841 14.294 1.00 83.44 189 ALA A C 1
ATOM 1424 O O . ALA A 1 189 ? 9.800 8.946 14.032 1.00 83.44 189 ALA A O 1
ATOM 1425 N N . ASP A 1 190 ? 8.030 10.183 13.443 1.00 89.81 190 ASP A N 1
ATOM 1426 C CA . ASP A 1 190 ? 7.894 9.579 12.116 1.00 89.81 190 ASP A CA 1
ATOM 1427 C C . ASP A 1 190 ? 8.924 10.109 11.113 1.00 89.81 190 ASP A C 1
ATOM 1429 O O . ASP A 1 190 ? 9.133 9.495 10.069 1.00 89.81 190 ASP A O 1
ATOM 1433 N N . GLU A 1 191 ? 9.567 11.243 11.406 1.00 87.75 191 GLU A N 1
ATOM 1434 C CA . GLU A 1 191 ? 10.608 11.811 10.544 1.00 87.75 191 GLU A CA 1
ATOM 1435 C C . GLU A 1 191 ? 11.813 10.871 10.409 1.00 87.75 191 GLU A C 1
ATOM 1437 O O . GLU A 1 191 ? 12.382 10.759 9.322 1.00 87.75 191 GLU A O 1
ATOM 1442 N N . ASP A 1 192 ? 12.108 10.110 11.465 1.00 84.31 192 ASP A N 1
ATOM 1443 C C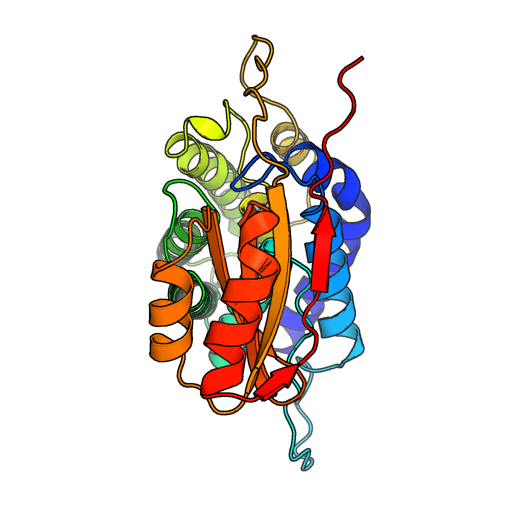A . ASP A 1 192 ? 13.181 9.114 11.501 1.00 84.31 192 ASP A CA 1
ATOM 1444 C C . ASP A 1 192 ? 12.980 7.997 10.457 1.00 84.31 192 ASP A C 1
ATOM 1446 O O . ASP A 1 192 ? 13.943 7.363 10.037 1.00 84.31 192 ASP A O 1
ATOM 1450 N N . LEU A 1 193 ? 11.745 7.763 9.987 1.00 88.12 193 LEU A N 1
ATOM 1451 C CA . LEU A 1 193 ? 11.454 6.767 8.946 1.00 88.12 193 LEU A CA 1
ATOM 1452 C C . LEU A 1 193 ? 11.989 7.168 7.564 1.00 88.12 193 LEU A C 1
ATOM 1454 O O . LEU A 1 193 ? 12.080 6.328 6.674 1.00 88.12 193 LEU A O 1
ATOM 1458 N N . PHE A 1 194 ? 12.309 8.444 7.351 1.00 88.00 194 PHE A N 1
ATOM 1459 C CA . PHE A 1 194 ? 12.827 8.935 6.072 1.00 88.00 194 PHE A CA 1
ATOM 1460 C C . PHE A 1 194 ? 14.354 9.045 6.042 1.00 88.00 194 PHE A C 1
ATOM 1462 O O . PHE A 1 194 ? 14.926 9.526 5.056 1.00 88.00 194 PHE A O 1
ATOM 1469 N N . GLU A 1 195 ? 15.013 8.616 7.115 1.00 81.50 195 GLU A N 1
ATOM 1470 C CA . GLU A 1 195 ? 16.460 8.608 7.256 1.00 81.50 195 GLU A CA 1
ATOM 1471 C C . GLU A 1 195 ? 16.963 7.164 7.348 1.00 81.50 195 GLU A C 1
ATOM 1473 O O . GLU A 1 195 ? 16.298 6.282 7.888 1.00 81.50 195 GLU A O 1
ATOM 1478 N N . SER A 1 196 ? 18.143 6.900 6.784 1.00 72.44 196 SER A N 1
ATOM 1479 C CA . SER A 1 196 ? 18.786 5.598 6.968 1.00 72.44 196 SER A CA 1
ATOM 1480 C C . SER A 1 196 ? 19.298 5.500 8.398 1.00 72.44 196 SER A C 1
ATOM 1482 O O . SER A 1 196 ? 19.957 6.424 8.880 1.00 72.44 196 SER A O 1
ATOM 1484 N N . TRP A 1 197 ? 19.072 4.362 9.054 1.00 68.75 197 TRP A N 1
ATOM 1485 C CA . TRP A 1 197 ? 19.713 4.081 10.341 1.00 68.75 197 TRP A CA 1
ATOM 1486 C C . TRP A 1 197 ? 21.149 3.534 10.194 1.00 68.75 197 TRP A C 1
ATOM 1488 O O . TRP A 1 197 ? 21.787 3.213 11.199 1.00 68.75 197 TRP A O 1
ATOM 1498 N N . ALA A 1 198 ? 21.698 3.486 8.969 1.00 59.03 198 ALA A N 1
ATOM 1499 C CA . ALA A 1 198 ? 23.108 3.193 8.699 1.00 59.03 198 ALA A CA 1
ATOM 1500 C C . ALA A 1 198 ? 23.999 4.449 8.707 1.00 59.03 198 ALA A C 1
ATOM 1502 O O . ALA A 1 198 ? 23.572 5.545 8.355 1.00 59.03 198 ALA A O 1
ATOM 1503 N N . GLN A 1 199 ? 25.291 4.270 9.014 1.00 46.94 199 GLN A N 1
ATOM 1504 C CA . GLN A 1 199 ? 26.325 5.315 8.902 1.00 46.94 199 GLN A CA 1
ATOM 1505 C C . GLN A 1 199 ? 27.260 5.180 7.679 1.00 46.94 199 GLN A C 1
ATOM 1507 O O . GLN A 1 199 ? 28.323 5.797 7.673 1.00 46.94 199 GLN A O 1
ATOM 1512 N N . GLU A 1 200 ? 26.912 4.427 6.628 1.00 45.50 200 GLU A N 1
ATOM 1513 C CA . GLU A 1 200 ? 27.793 4.270 5.452 1.00 45.50 200 GLU A CA 1
ATOM 1514 C C . GLU A 1 200 ? 27.101 4.531 4.104 1.00 45.50 200 GLU A C 1
ATOM 1516 O O . GLU A 1 200 ? 25.888 4.347 3.991 1.00 45.50 200 GLU A O 1
ATOM 1521 N N . PRO A 1 201 ? 27.851 4.977 3.072 1.00 42.59 201 PRO A N 1
ATOM 1522 C CA . PRO A 1 201 ? 27.280 5.353 1.786 1.00 42.59 201 PRO A CA 1
ATOM 1523 C C . PRO A 1 201 ? 26.878 4.118 0.974 1.00 42.59 201 PRO A C 1
ATOM 1525 O O . PRO A 1 201 ? 27.639 3.156 0.858 1.00 42.59 201 PRO A O 1
ATOM 1528 N N . LEU A 1 202 ? 25.707 4.194 0.345 1.00 46.94 202 LEU A N 1
ATOM 1529 C CA . LEU A 1 202 ? 25.228 3.236 -0.650 1.00 46.94 202 LEU A CA 1
ATOM 1530 C C . LEU A 1 202 ? 26.211 3.191 -1.832 1.00 46.94 202 LEU A C 1
ATOM 1532 O O . LEU A 1 202 ? 26.509 4.222 -2.436 1.00 46.94 202 LEU A O 1
ATOM 1536 N N . THR A 1 203 ? 26.733 2.007 -2.159 1.00 37.81 203 THR A N 1
ATOM 1537 C CA . THR A 1 203 ? 27.544 1.796 -3.368 1.00 37.81 203 THR A CA 1
ATOM 1538 C C . THR A 1 203 ? 26.640 1.278 -4.481 1.00 37.81 203 THR A C 1
ATOM 1540 O O . THR A 1 203 ? 25.940 0.284 -4.309 1.00 37.81 203 THR A O 1
ATOM 1543 N N . GLY A 1 204 ? 26.614 2.010 -5.596 1.00 42.44 204 GLY A N 1
ATOM 1544 C CA . GLY A 1 204 ? 25.685 1.794 -6.702 1.00 42.44 204 GLY A CA 1
ATOM 1545 C C . GLY A 1 204 ? 25.866 0.444 -7.396 1.00 42.44 204 GLY A C 1
ATOM 1546 O O . GLY A 1 204 ? 26.985 0.039 -7.718 1.00 42.44 204 GLY A O 1
ATOM 1547 N N . ALA A 1 205 ? 24.745 -0.227 -7.654 1.00 41.28 205 ALA A N 1
ATOM 1548 C CA . ALA A 1 205 ? 24.680 -1.364 -8.558 1.00 41.28 205 ALA A CA 1
ATOM 1549 C C . ALA A 1 205 ? 24.879 -0.891 -10.009 1.00 41.28 205 ALA A C 1
ATOM 1551 O O . ALA A 1 205 ? 24.319 0.119 -10.434 1.00 41.28 205 ALA A O 1
ATOM 1552 N N . SER A 1 206 ? 25.704 -1.615 -10.767 1.00 39.19 206 SER A N 1
ATOM 1553 C CA . SER A 1 206 ? 25.959 -1.349 -12.183 1.00 39.19 206 SER A CA 1
ATOM 1554 C C . SER A 1 206 ? 24.745 -1.712 -13.037 1.00 39.19 206 SER A C 1
ATOM 1556 O O . SER A 1 206 ? 24.283 -2.852 -12.983 1.00 39.19 206 SER A O 1
ATOM 1558 N N . ALA A 1 207 ? 24.288 -0.783 -13.872 1.00 47.47 207 ALA A N 1
ATOM 1559 C CA . ALA A 1 207 ? 23.299 -1.046 -14.906 1.00 47.47 207 ALA A CA 1
ATOM 1560 C C . ALA A 1 207 ? 23.984 -1.553 -16.179 1.00 47.47 207 ALA A C 1
ATOM 1562 O O . ALA A 1 207 ? 24.788 -0.829 -16.761 1.00 47.47 207 ALA A O 1
ATOM 1563 N N . ASP A 1 208 ? 23.655 -2.769 -16.612 1.00 48.09 208 ASP A N 1
ATOM 1564 C CA . ASP A 1 208 ? 24.058 -3.273 -17.935 1.00 48.09 208 ASP A CA 1
ATOM 1565 C C . ASP A 1 208 ? 22.865 -3.752 -18.781 1.00 48.09 208 ASP A C 1
ATOM 1567 O O . ASP A 1 208 ? 23.041 -4.481 -19.743 1.00 48.09 208 ASP A O 1
ATOM 1571 N N . ASP A 1 209 ? 21.645 -3.297 -18.476 1.00 55.56 209 ASP A N 1
ATOM 1572 C CA . ASP A 1 209 ? 20.495 -3.393 -19.382 1.00 55.56 209 ASP A CA 1
ATOM 1573 C C . ASP A 1 209 ? 19.542 -2.208 -19.132 1.00 55.56 209 ASP A C 1
ATOM 1575 O O . ASP A 1 209 ? 19.332 -1.800 -17.989 1.00 55.56 209 ASP A O 1
ATOM 1579 N N . GLU A 1 210 ? 18.983 -1.614 -20.197 1.00 75.44 210 GLU A N 1
ATOM 1580 C CA . GLU A 1 210 ? 18.013 -0.506 -20.113 1.00 75.44 210 GLU A CA 1
ATOM 1581 C C . GLU A 1 210 ? 16.711 -1.034 -19.469 1.00 75.44 210 GLU A C 1
ATOM 1583 O O . GLU A 1 210 ? 15.812 -1.519 -20.163 1.00 75.44 210 GLU A O 1
ATOM 1588 N N . LEU A 1 211 ? 16.645 -1.020 -18.133 1.00 81.69 211 LEU A N 1
ATOM 1589 C CA . LEU A 1 211 ? 15.476 -1.429 -17.354 1.00 81.69 211 LEU A CA 1
ATOM 1590 C C . LEU A 1 211 ? 14.329 -0.439 -17.594 1.00 81.69 211 LEU A C 1
ATOM 1592 O O . LEU A 1 211 ? 14.501 0.780 -17.498 1.00 81.69 211 LEU A O 1
ATOM 1596 N N . VAL A 1 212 ? 13.149 -0.963 -17.914 1.00 85.00 212 VAL A N 1
ATOM 1597 C CA . VAL A 1 212 ? 11.943 -0.169 -18.170 1.00 85.00 212 VAL A CA 1
ATOM 1598 C C . VAL A 1 212 ? 10.765 -0.682 -17.347 1.00 85.00 212 VAL A C 1
ATOM 1600 O O . VAL A 1 212 ? 10.675 -1.865 -17.010 1.00 85.00 212 VAL A O 1
ATOM 1603 N N . GLU A 1 213 ? 9.852 0.233 -17.047 1.00 84.50 213 GLU A N 1
ATOM 1604 C CA . GLU A 1 213 ? 8.507 -0.045 -16.560 1.00 84.50 213 GLU A CA 1
ATOM 1605 C C . GLU A 1 213 ? 7.631 -0.495 -17.737 1.00 84.50 213 GLU A C 1
ATOM 1607 O O . GLU A 1 213 ? 7.587 0.159 -18.785 1.00 84.50 213 GLU A O 1
ATOM 1612 N N . PHE A 1 214 ? 6.887 -1.580 -17.531 1.00 89.19 214 PHE A N 1
ATOM 1613 C CA . PHE A 1 214 ? 5.781 -2.021 -18.372 1.00 89.19 214 PHE A CA 1
ATOM 1614 C C . PHE A 1 214 ? 4.477 -1.903 -17.590 1.00 89.19 214 PHE A C 1
ATOM 1616 O O . PHE A 1 214 ? 4.284 -2.590 -16.586 1.00 89.19 214 PHE A O 1
ATOM 1623 N N . MET A 1 215 ? 3.547 -1.099 -18.093 1.00 87.50 215 MET A N 1
ATOM 1624 C CA . MET A 1 215 ? 2.188 -1.015 -17.565 1.00 87.50 215 MET A CA 1
ATOM 1625 C C . MET A 1 215 ? 1.207 -1.341 -18.681 1.00 87.50 215 MET A C 1
ATOM 1627 O O . MET A 1 215 ? 1.336 -0.811 -19.779 1.00 87.50 215 MET A O 1
ATOM 1631 N N . PHE A 1 216 ? 0.252 -2.230 -18.422 1.00 90.38 216 PHE A N 1
ATOM 1632 C CA . PHE A 1 216 ? -0.728 -2.643 -19.425 1.00 90.38 216 PHE A CA 1
ATOM 1633 C C . PHE A 1 216 ? -1.981 -3.249 -18.798 1.00 90.38 216 PHE A C 1
ATOM 1635 O O . PHE A 1 216 ? -1.969 -3.693 -17.649 1.00 90.38 216 PHE A O 1
ATOM 1642 N N . THR A 1 217 ? -3.063 -3.302 -19.570 1.00 89.38 217 THR A N 1
ATOM 1643 C CA . THR A 1 217 ? -4.299 -3.999 -19.210 1.00 89.38 217 THR A CA 1
ATOM 1644 C C . THR A 1 217 ? -4.517 -5.176 -20.152 1.00 89.38 217 THR A C 1
ATOM 1646 O O . THR A 1 217 ? -4.447 -5.028 -21.371 1.00 89.38 217 THR A O 1
ATOM 1649 N N . VAL A 1 218 ? -4.786 -6.350 -19.582 1.00 89.12 218 VAL A N 1
ATOM 1650 C CA . VAL A 1 218 ? -5.159 -7.553 -20.331 1.00 89.12 218 VAL A CA 1
ATOM 1651 C C . VAL A 1 218 ? -6.633 -7.848 -20.096 1.00 89.12 218 VAL A C 1
ATOM 1653 O O . VAL A 1 218 ? -7.050 -8.124 -18.967 1.00 89.12 218 VAL A O 1
ATOM 1656 N N . GLU A 1 219 ? -7.419 -7.826 -21.162 1.00 89.19 219 GLU A N 1
ATOM 1657 C CA . GLU A 1 219 ? -8.822 -8.226 -21.142 1.00 89.19 219 GLU A CA 1
ATOM 1658 C C . GLU A 1 219 ? -9.009 -9.665 -21.637 1.00 89.19 219 GLU A C 1
ATOM 1660 O O . GLU A 1 219 ? -8.179 -10.214 -22.363 1.00 89.19 219 GLU A O 1
ATOM 1665 N N . ASP A 1 220 ? -10.110 -10.293 -21.214 1.00 85.69 220 ASP A N 1
ATOM 1666 C CA . ASP A 1 220 ? -10.511 -11.652 -21.607 1.00 85.69 220 ASP A CA 1
ATOM 1667 C C . ASP A 1 220 ? -9.494 -12.774 -21.293 1.00 85.69 220 ASP A C 1
ATOM 1669 O O . ASP A 1 220 ? -9.643 -13.906 -21.754 1.00 85.69 220 ASP A O 1
ATOM 1673 N N . ALA A 1 221 ? -8.492 -12.503 -20.447 1.00 84.69 221 ALA A N 1
ATOM 1674 C CA . ALA A 1 221 ? -7.525 -13.490 -19.968 1.00 84.69 221 ALA A CA 1
ATOM 1675 C C . ALA A 1 221 ? -7.686 -13.773 -18.468 1.00 84.69 221 ALA A C 1
ATOM 1677 O O . ALA A 1 221 ? -7.793 -12.844 -17.662 1.00 84.69 221 ALA A O 1
ATOM 1678 N N . PRO A 1 222 ? -7.617 -15.045 -18.036 1.00 85.50 222 PRO A N 1
ATOM 1679 C CA . PRO A 1 222 ? -7.525 -15.352 -16.619 1.00 85.50 222 PRO A CA 1
ATOM 1680 C C . PRO A 1 222 ? -6.116 -15.037 -16.087 1.00 85.50 222 PRO A C 1
ATOM 1682 O O . PRO A 1 222 ? -5.114 -15.183 -16.789 1.00 85.50 222 PRO A O 1
ATOM 1685 N N . ARG A 1 223 ? -6.020 -14.666 -14.803 1.00 83.88 223 ARG A N 1
ATOM 1686 C CA . ARG A 1 223 ? -4.760 -14.272 -14.136 1.00 83.88 223 ARG A CA 1
ATOM 1687 C C . ARG A 1 223 ? -3.616 -15.267 -14.354 1.00 83.88 223 ARG A C 1
ATOM 1689 O O . ARG A 1 223 ? -2.491 -14.869 -14.634 1.00 83.88 223 ARG A O 1
ATOM 1696 N N . ASN A 1 224 ? -3.898 -16.565 -14.258 1.00 84.00 224 ASN A N 1
ATOM 1697 C CA . ASN A 1 224 ? -2.905 -17.626 -14.442 1.00 84.00 224 ASN A CA 1
ATOM 1698 C C . ASN A 1 224 ? -2.314 -17.670 -15.861 1.00 84.00 224 ASN A C 1
ATOM 1700 O O . ASN A 1 224 ? -1.170 -18.087 -16.021 1.00 84.00 224 ASN A O 1
ATOM 1704 N N . HIS A 1 225 ? -3.061 -17.238 -16.878 1.00 87.50 225 HIS A N 1
ATOM 1705 C CA . HIS A 1 225 ? -2.549 -17.128 -18.238 1.00 87.50 225 HIS A CA 1
ATOM 1706 C C . HIS A 1 225 ? -1.520 -15.997 -18.350 1.00 87.50 225 HIS A C 1
ATOM 1708 O O . HIS A 1 225 ? -0.417 -16.233 -18.835 1.00 87.50 225 HIS A O 1
ATOM 1714 N N . ILE A 1 226 ? -1.843 -14.812 -17.819 1.00 87.62 226 ILE A N 1
ATOM 1715 C CA . ILE A 1 226 ? -0.940 -13.647 -17.799 1.00 87.62 226 ILE A CA 1
ATOM 1716 C C . ILE A 1 226 ? 0.358 -13.999 -17.067 1.00 87.62 226 ILE A C 1
ATOM 1718 O O . ILE A 1 226 ? 1.451 -13.758 -17.573 1.00 87.62 226 ILE A O 1
ATOM 1722 N N . LEU A 1 227 ? 0.239 -14.665 -15.917 1.00 85.00 227 LEU A N 1
ATOM 1723 C CA . LEU A 1 227 ? 1.382 -15.166 -15.154 1.00 85.00 227 LEU A CA 1
ATOM 1724 C C . LEU A 1 227 ? 2.260 -16.130 -15.955 1.00 85.00 227 LEU A C 1
ATOM 1726 O O . LEU A 1 227 ? 3.479 -15.999 -15.940 1.00 85.00 227 LEU A O 1
ATOM 1730 N N . ALA A 1 228 ? 1.650 -17.078 -16.669 1.00 85.50 228 ALA A N 1
ATOM 1731 C CA . ALA A 1 228 ? 2.377 -18.057 -17.472 1.00 85.50 228 ALA A CA 1
ATOM 1732 C C . ALA A 1 228 ? 3.081 -17.444 -18.694 1.00 85.50 228 ALA A C 1
ATOM 1734 O O . ALA A 1 228 ? 4.006 -18.058 -19.234 1.00 85.50 228 ALA A O 1
ATOM 1735 N N . VAL A 1 229 ? 2.624 -16.280 -19.163 1.00 88.12 229 VAL A N 1
ATOM 1736 C CA . VAL A 1 229 ? 3.316 -15.489 -20.186 1.00 88.12 229 VAL A CA 1
ATOM 1737 C C . VAL A 1 229 ? 4.476 -14.730 -19.547 1.00 88.12 229 VAL A C 1
ATOM 1739 O O . VAL A 1 229 ? 5.609 -14.909 -19.983 1.00 88.12 229 VAL A O 1
ATOM 1742 N N . LEU A 1 230 ? 4.223 -13.967 -18.477 1.00 87.00 230 LEU A N 1
ATOM 1743 C CA . LEU A 1 230 ? 5.241 -13.164 -17.788 1.00 87.00 230 LEU A CA 1
ATOM 1744 C C . LEU A 1 230 ? 6.404 -14.004 -17.253 1.00 87.00 230 LEU A C 1
ATOM 1746 O O . LEU A 1 230 ? 7.549 -13.586 -17.362 1.00 87.00 230 LEU A O 1
ATOM 1750 N N . SER A 1 231 ? 6.147 -15.226 -16.778 1.00 84.12 231 SER A N 1
ATOM 1751 C CA . SER A 1 231 ? 7.191 -16.135 -16.287 1.00 84.12 231 SER A CA 1
ATOM 1752 C C . SER A 1 231 ? 8.183 -16.608 -17.360 1.00 84.12 231 SER A C 1
ATOM 1754 O O . SER A 1 231 ? 9.142 -17.303 -17.035 1.00 84.12 231 SER A O 1
ATOM 1756 N N . ARG A 1 232 ? 7.927 -16.329 -18.646 1.00 87.69 232 ARG A N 1
ATOM 1757 C CA . ARG A 1 232 ? 8.839 -16.644 -19.763 1.00 87.69 232 ARG A CA 1
ATOM 1758 C C . ARG A 1 232 ? 9.842 -15.525 -20.024 1.00 87.69 232 ARG A C 1
ATOM 1760 O O . ARG A 1 232 ? 10.772 -15.732 -20.798 1.00 87.69 232 ARG A O 1
ATOM 1767 N N . PHE A 1 233 ? 9.634 -14.366 -19.409 1.00 86.75 233 PHE A N 1
ATOM 1768 C CA . PHE A 1 233 ? 10.450 -13.176 -19.574 1.00 86.75 233 PHE A CA 1
ATOM 1769 C C . PHE A 1 233 ? 11.201 -12.859 -18.281 1.00 86.75 233 PHE A C 1
ATOM 1771 O O . PHE A 1 233 ? 10.766 -13.214 -17.185 1.00 86.75 233 PHE A O 1
ATOM 1778 N N . SER A 1 234 ? 12.329 -12.167 -18.415 1.00 80.69 234 SER A N 1
ATOM 1779 C CA . SER A 1 234 ? 13.136 -11.693 -17.288 1.00 80.69 234 SER A CA 1
ATOM 1780 C C . SER A 1 234 ? 12.507 -10.443 -16.665 1.00 80.69 234 SER A C 1
ATOM 1782 O O . SER A 1 234 ? 13.007 -9.340 -16.854 1.00 80.69 234 SER A O 1
ATOM 1784 N N . VAL A 1 235 ? 11.375 -10.605 -15.980 1.00 83.19 235 VAL A N 1
ATOM 1785 C CA . VAL A 1 235 ? 10.716 -9.526 -15.228 1.00 83.19 235 VAL A CA 1
ATOM 1786 C C . VAL A 1 235 ? 11.075 -9.601 -13.740 1.00 83.19 235 VAL A C 1
ATOM 1788 O O . VAL A 1 235 ? 11.061 -10.681 -13.154 1.00 83.19 235 VAL A O 1
ATOM 1791 N N . GLU A 1 236 ? 11.405 -8.463 -13.129 1.00 73.88 236 GLU A N 1
ATOM 1792 C CA . GLU A 1 236 ? 11.979 -8.383 -11.772 1.00 73.88 236 GLU A CA 1
ATOM 1793 C C . GLU A 1 236 ? 10.943 -8.073 -10.685 1.00 73.88 236 GLU A C 1
ATOM 1795 O O . GLU A 1 236 ? 11.041 -8.554 -9.558 1.00 73.88 236 GLU A O 1
ATOM 1800 N N . SER A 1 237 ? 9.902 -7.314 -11.024 1.00 78.19 237 SER A N 1
ATOM 1801 C CA . SER A 1 237 ? 8.742 -7.094 -10.159 1.00 78.19 237 SER A CA 1
ATOM 1802 C C . SER A 1 237 ? 7.479 -7.273 -10.979 1.00 78.19 237 SER A C 1
ATOM 1804 O O . SER A 1 237 ? 7.435 -6.839 -12.124 1.00 78.19 237 SER A O 1
ATOM 1806 N N . VAL A 1 238 ? 6.476 -7.961 -10.430 1.00 85.81 238 VAL A N 1
ATOM 1807 C CA . VAL A 1 238 ? 5.197 -8.199 -11.110 1.00 85.81 238 VAL A CA 1
ATOM 1808 C C . VAL A 1 238 ? 4.055 -8.015 -10.123 1.00 85.81 238 VAL A C 1
ATOM 1810 O O . VAL A 1 238 ? 3.915 -8.781 -9.164 1.00 85.81 238 VAL A O 1
ATOM 1813 N N . MET A 1 239 ? 3.210 -7.032 -10.412 1.00 86.06 239 MET A N 1
ATOM 1814 C CA . MET A 1 239 ? 1.974 -6.739 -9.700 1.00 86.06 239 MET A CA 1
ATOM 1815 C C . MET A 1 239 ? 0.794 -6.910 -10.650 1.00 86.06 239 MET A C 1
ATOM 1817 O O . MET A 1 239 ? 0.821 -6.399 -11.770 1.00 86.06 239 MET A O 1
ATOM 1821 N N . LEU A 1 240 ? -0.244 -7.626 -10.211 1.00 85.69 240 LEU A N 1
ATOM 1822 C CA . LEU A 1 240 ? -1.469 -7.828 -10.985 1.00 85.69 240 LEU A CA 1
ATOM 1823 C C . LEU A 1 240 ? -2.675 -7.329 -10.189 1.00 85.69 240 LEU A C 1
ATOM 1825 O O . LEU A 1 240 ? -3.100 -7.987 -9.242 1.00 85.69 240 LEU A O 1
ATOM 1829 N N . GLY A 1 241 ? -3.227 -6.192 -10.603 1.00 80.06 241 GLY A N 1
ATOM 1830 C CA . GLY A 1 241 ? -4.446 -5.591 -10.068 1.00 80.06 241 GLY A CA 1
ATOM 1831 C C . GLY A 1 241 ? -5.620 -5.663 -11.049 1.00 80.06 241 GLY A C 1
ATOM 1832 O O . GLY A 1 241 ? -5.555 -6.295 -12.106 1.00 80.06 241 GLY A O 1
ATOM 1833 N N . ARG A 1 242 ? -6.724 -4.999 -10.706 1.00 75.56 242 ARG A N 1
ATOM 1834 C CA . ARG A 1 242 ? -7.892 -4.835 -11.588 1.00 75.56 242 ARG A CA 1
ATOM 1835 C C . ARG A 1 242 ? -7.804 -3.496 -12.319 1.00 75.56 242 ARG A C 1
ATOM 1837 O O . ARG A 1 242 ? -7.269 -2.543 -11.768 1.00 75.56 242 ARG A O 1
ATOM 1844 N N . SER A 1 243 ? -8.306 -3.444 -13.551 1.00 71.25 243 SER A N 1
ATOM 1845 C CA . SER A 1 243 ? -8.409 -2.201 -14.331 1.00 71.25 243 SER A CA 1
ATOM 1846 C C . SER A 1 243 ? -9.813 -1.593 -14.245 1.00 71.25 243 SER A C 1
ATOM 1848 O O . SER A 1 243 ? -10.796 -2.318 -14.052 1.00 71.25 243 SER A O 1
ATOM 1850 N N . SER A 1 244 ? -9.904 -0.277 -14.454 1.00 59.66 244 SER A N 1
ATOM 1851 C CA . SER A 1 244 ? -11.139 0.520 -14.391 1.00 59.66 244 SER A CA 1
ATOM 1852 C C . SER A 1 244 ? -12.150 0.138 -15.447 1.00 59.66 244 SER A C 1
ATOM 1854 O O . SER A 1 244 ? -13.330 0.036 -15.137 1.00 59.66 244 SER A O 1
ATOM 1856 N N . HIS A 1 245 ? -11.687 -0.183 -16.649 1.00 66.44 245 HIS A N 1
ATOM 1857 C CA . HIS A 1 245 ? -12.536 -0.555 -17.779 1.00 66.44 245 HIS A CA 1
ATOM 1858 C C . HIS A 1 245 ? -12.762 -2.077 -17.893 1.00 66.44 245 HIS A C 1
ATOM 1860 O O . HIS A 1 245 ? -13.297 -2.553 -18.891 1.00 66.44 245 HIS A O 1
ATOM 1866 N N . GLY A 1 246 ? -12.387 -2.845 -16.860 1.00 71.88 246 GLY A N 1
ATOM 1867 C CA . GLY A 1 246 ? -12.389 -4.309 -16.876 1.00 71.88 246 GLY A CA 1
ATOM 1868 C C . GLY A 1 246 ? -11.035 -4.909 -17.264 1.00 71.88 246 GLY A C 1
ATOM 1869 O O . GLY A 1 246 ? -10.138 -4.225 -17.744 1.00 71.88 246 GLY A O 1
ATOM 1870 N N . GLY A 1 247 ? -10.861 -6.205 -16.996 1.00 83.31 247 GLY A N 1
ATOM 1871 C CA . GLY A 1 247 ? -9.585 -6.899 -17.203 1.00 83.31 247 GLY A CA 1
ATOM 1872 C C . GLY A 1 247 ? -8.604 -6.786 -16.029 1.00 83.31 247 GLY A C 1
ATOM 1873 O O . GLY A 1 247 ? -8.939 -6.326 -14.931 1.00 83.31 247 GLY A O 1
ATOM 1874 N N . ILE A 1 248 ? -7.385 -7.274 -16.256 1.00 84.81 248 ILE A N 1
ATOM 1875 C CA . ILE A 1 248 ? -6.297 -7.331 -15.273 1.00 84.81 248 ILE A CA 1
ATOM 1876 C C . ILE A 1 248 ? -5.255 -6.282 -15.646 1.00 84.81 248 ILE A C 1
ATOM 1878 O O . ILE A 1 248 ? -4.655 -6.359 -16.718 1.00 84.81 248 ILE A O 1
ATOM 1882 N N . ARG A 1 249 ? -5.021 -5.323 -14.747 1.00 88.12 249 ARG A N 1
ATOM 1883 C CA . ARG A 1 249 ? -3.923 -4.363 -14.868 1.00 88.12 249 ARG A CA 1
ATOM 1884 C C . ARG A 1 249 ? -2.648 -5.011 -14.356 1.00 88.12 249 ARG A C 1
ATOM 1886 O O . ARG A 1 249 ? -2.604 -5.485 -13.224 1.00 88.12 249 ARG A O 1
ATOM 1893 N N . ALA A 1 250 ? -1.620 -5.023 -15.183 1.00 87.75 250 ALA A N 1
ATOM 1894 C CA . ALA A 1 250 ? -0.300 -5.476 -14.807 1.00 87.75 250 ALA A CA 1
ATOM 1895 C C . ALA A 1 250 ? 0.656 -4.290 -14.753 1.00 87.75 250 ALA A C 1
ATOM 1897 O O . ALA A 1 250 ? 0.632 -3.413 -15.620 1.00 87.75 250 ALA A O 1
ATOM 1898 N N . HIS A 1 251 ? 1.515 -4.310 -13.747 1.00 88.94 251 HIS A N 1
ATOM 1899 C CA . HIS A 1 251 ? 2.703 -3.485 -13.705 1.00 88.94 251 HIS A CA 1
ATOM 1900 C C . HIS A 1 251 ? 3.891 -4.389 -13.414 1.00 88.94 251 HIS A C 1
ATOM 1902 O O . HIS A 1 251 ? 3.886 -5.153 -12.444 1.00 88.94 251 HIS A O 1
ATOM 1908 N N . CYS A 1 252 ? 4.885 -4.342 -14.290 1.00 87.62 252 CYS A N 1
ATOM 1909 C CA . CYS A 1 252 ? 6.117 -5.070 -14.094 1.00 87.62 252 CYS A CA 1
ATOM 1910 C C . CYS A 1 252 ? 7.329 -4.326 -14.631 1.00 87.62 252 CYS A C 1
ATOM 1912 O O . CYS A 1 252 ? 7.209 -3.475 -15.505 1.00 87.62 252 CYS A O 1
ATOM 1914 N N . HIS A 1 253 ? 8.503 -4.714 -14.150 1.00 88.81 253 HIS A N 1
ATOM 1915 C CA . HIS A 1 253 ? 9.781 -4.179 -14.611 1.00 88.81 253 HIS A CA 1
ATOM 1916 C C . HIS A 1 253 ? 10.599 -5.261 -15.290 1.00 88.81 253 HIS A C 1
ATOM 1918 O O . HIS A 1 253 ? 10.580 -6.410 -14.852 1.00 88.81 253 HIS A O 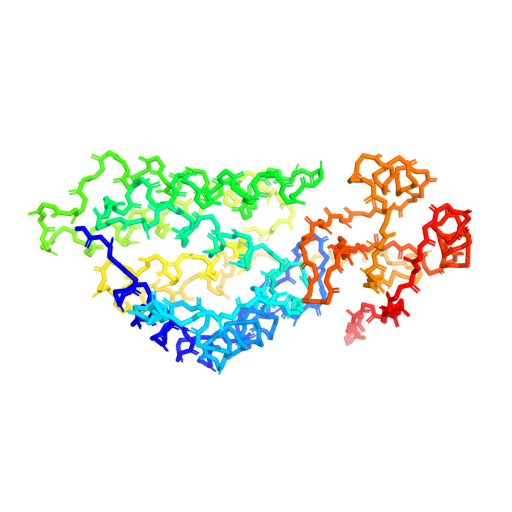1
ATOM 1924 N N . GLY A 1 254 ? 11.322 -4.899 -16.342 1.00 86.81 254 GLY A N 1
ATOM 1925 C CA . GLY A 1 254 ? 12.215 -5.810 -17.048 1.00 86.81 254 GLY A CA 1
ATOM 1926 C C . GLY A 1 254 ? 13.039 -5.084 -18.110 1.00 86.81 254 GLY A C 1
ATOM 1927 O O . GLY A 1 254 ? 12.866 -3.880 -18.320 1.00 86.81 254 GLY A O 1
ATOM 1928 N N . PRO A 1 255 ? 13.951 -5.785 -18.791 1.00 87.19 255 PRO A N 1
ATOM 1929 C CA . PRO A 1 255 ? 14.816 -5.166 -19.779 1.00 87.19 255 PRO A CA 1
ATOM 1930 C C . PRO A 1 255 ? 14.031 -4.799 -21.042 1.00 87.19 255 PRO A C 1
ATOM 1932 O O . PRO A 1 255 ? 13.261 -5.602 -21.567 1.00 87.19 255 PRO A O 1
ATOM 1935 N N . LYS A 1 256 ? 14.257 -3.599 -21.584 1.00 87.56 256 LYS A N 1
ATOM 1936 C CA . LYS A 1 256 ? 13.488 -3.034 -22.711 1.00 87.56 256 LYS A CA 1
ATOM 1937 C C . LYS A 1 256 ? 13.364 -3.936 -23.937 1.00 87.56 256 LYS A C 1
ATOM 1939 O O . LYS A 1 256 ? 12.361 -3.861 -24.647 1.00 87.56 256 LYS A O 1
ATOM 1944 N N . TYR A 1 257 ? 14.354 -4.790 -24.201 1.00 86.94 257 TYR A N 1
ATOM 1945 C CA . TYR A 1 257 ? 14.346 -5.664 -25.375 1.00 86.94 257 TYR A CA 1
ATOM 1946 C C . TYR A 1 257 ? 13.180 -6.667 -25.381 1.00 86.94 257 TYR A C 1
ATOM 1948 O O . TYR A 1 257 ? 12.803 -7.121 -26.458 1.00 86.94 257 TYR A O 1
ATOM 1956 N N . ILE A 1 258 ? 12.573 -6.984 -24.227 1.00 90.19 258 ILE A N 1
ATOM 1957 C CA . ILE A 1 258 ? 11.445 -7.932 -24.158 1.00 90.19 258 ILE A CA 1
ATOM 1958 C C . ILE A 1 258 ? 10.125 -7.332 -24.649 1.00 90.19 258 ILE A C 1
ATOM 1960 O O . ILE A 1 258 ? 9.159 -8.068 -24.812 1.00 90.19 258 ILE A O 1
ATOM 1964 N N . ALA A 1 259 ? 10.051 -6.013 -24.861 1.00 89.25 259 ALA A N 1
ATOM 1965 C CA . ALA A 1 259 ? 8.794 -5.296 -25.066 1.00 89.25 259 ALA A CA 1
ATOM 1966 C C . ALA A 1 259 ? 7.930 -5.859 -26.206 1.00 89.25 259 ALA A C 1
ATOM 1968 O O . ALA A 1 259 ? 6.731 -6.071 -26.025 1.00 89.25 259 ALA A O 1
ATOM 1969 N N . ALA A 1 260 ? 8.540 -6.096 -27.371 1.00 89.94 260 ALA A N 1
ATOM 1970 C CA . ALA A 1 260 ? 7.831 -6.584 -28.552 1.00 89.94 260 ALA A CA 1
ATOM 1971 C C . ALA A 1 260 ? 7.318 -8.017 -28.340 1.00 89.94 260 ALA A C 1
ATOM 1973 O O . ALA A 1 260 ? 6.128 -8.276 -28.499 1.00 89.94 260 ALA A O 1
ATOM 1974 N N . ASP A 1 261 ? 8.194 -8.915 -27.885 1.00 91.88 261 ASP A N 1
ATOM 1975 C CA . ASP A 1 261 ? 7.853 -10.321 -27.652 1.00 91.88 261 ASP A CA 1
ATOM 1976 C C . ASP A 1 261 ? 6.815 -10.486 -26.530 1.00 91.88 261 ASP A C 1
ATOM 1978 O O . ASP A 1 261 ? 5.951 -11.368 -26.599 1.00 91.88 261 ASP A O 1
ATOM 1982 N N . LEU A 1 262 ? 6.876 -9.632 -25.501 1.00 90.69 262 LEU A N 1
ATOM 1983 C CA . LEU A 1 262 ? 5.898 -9.582 -24.417 1.00 90.69 262 LEU A CA 1
ATOM 1984 C C . LEU A 1 262 ? 4.521 -9.163 -24.941 1.00 90.69 262 LEU A C 1
ATOM 1986 O O . LEU A 1 262 ? 3.536 -9.850 -24.660 1.00 90.69 262 LEU A O 1
ATOM 1990 N N . TYR A 1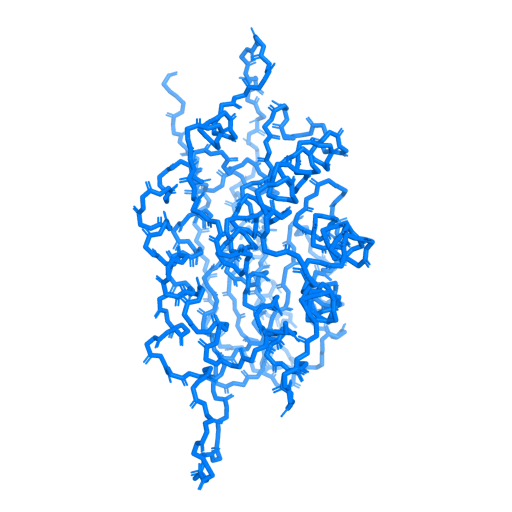 263 ? 4.451 -8.075 -25.718 1.00 91.25 263 TYR A N 1
ATOM 1991 C CA . TYR A 1 263 ? 3.200 -7.613 -26.320 1.00 91.25 263 TYR A CA 1
ATOM 1992 C C . TYR A 1 263 ? 2.590 -8.692 -27.217 1.00 91.25 263 TYR A C 1
ATOM 1994 O O . TYR A 1 263 ? 1.430 -9.055 -27.030 1.00 91.25 263 TYR A O 1
ATOM 2002 N N . ASP A 1 264 ? 3.378 -9.265 -28.130 1.00 91.50 264 ASP A N 1
ATOM 2003 C CA . ASP A 1 264 ? 2.905 -10.288 -29.064 1.00 91.50 264 ASP A CA 1
ATOM 2004 C C . ASP A 1 264 ? 2.407 -11.541 -28.328 1.00 91.50 264 ASP A C 1
ATOM 2006 O O . ASP A 1 264 ? 1.354 -12.097 -28.659 1.00 91.50 264 ASP A O 1
ATOM 2010 N N . SER A 1 265 ? 3.117 -11.965 -27.277 1.00 89.69 265 SER A N 1
ATOM 2011 C CA . SER A 1 265 ? 2.725 -13.122 -26.467 1.00 89.69 265 SER A CA 1
ATOM 2012 C C . SER A 1 265 ? 1.392 -12.913 -25.746 1.00 89.69 265 SER A C 1
ATOM 2014 O O . SER A 1 265 ? 0.601 -13.853 -25.658 1.00 89.69 265 SER A O 1
ATOM 2016 N N . LEU A 1 266 ? 1.126 -11.703 -25.246 1.00 89.06 266 LEU A N 1
ATOM 2017 C CA . LEU A 1 266 ? -0.132 -11.368 -24.573 1.00 89.06 266 LEU A CA 1
ATOM 2018 C C . LEU A 1 266 ? -1.273 -11.105 -25.571 1.00 89.06 266 LEU A C 1
ATOM 2020 O O . LEU A 1 266 ? -2.406 -11.528 -25.343 1.00 89.06 266 LEU A O 1
ATOM 2024 N N . ALA A 1 267 ? -0.990 -10.469 -26.708 1.00 88.31 267 ALA A N 1
ATOM 2025 C CA . ALA A 1 267 ? -1.980 -10.154 -27.739 1.00 88.31 267 ALA A CA 1
ATOM 2026 C C . ALA A 1 267 ? -2.446 -11.389 -28.537 1.00 88.31 267 ALA A C 1
ATOM 2028 O O . ALA A 1 267 ? -3.485 -11.355 -29.193 1.00 88.31 267 ALA A O 1
ATOM 2029 N N . THR A 1 268 ? -1.704 -12.502 -28.478 1.00 84.19 268 THR A N 1
ATOM 2030 C CA . THR A 1 268 ? -2.046 -13.741 -29.201 1.00 84.19 268 THR A CA 1
ATOM 2031 C C . THR A 1 268 ? -3.371 -14.361 -28.733 1.00 84.19 268 THR A C 1
ATOM 2033 O O . THR A 1 268 ? -4.086 -14.968 -29.533 1.00 84.19 268 THR A O 1
ATOM 2036 N N . SER A 1 269 ? -3.710 -14.234 -27.448 1.00 71.56 269 SER A N 1
ATOM 2037 C CA . SER A 1 269 ? -4.877 -14.894 -26.837 1.00 71.56 269 SER A CA 1
ATOM 2038 C C . SER A 1 269 ? -5.763 -13.975 -25.998 1.00 71.56 269 SER A C 1
ATOM 2040 O O . SER A 1 269 ? -6.709 -14.458 -25.378 1.00 71.56 269 SER A O 1
ATOM 2042 N N . SER A 1 270 ? -5.490 -12.672 -25.998 1.00 83.31 270 SER A N 1
ATOM 2043 C CA . SER A 1 270 ? -6.236 -11.676 -25.229 1.00 83.31 270 SER A CA 1
ATOM 2044 C C . SER A 1 270 ? -6.203 -10.309 -25.892 1.00 83.31 270 SER A C 1
ATOM 2046 O O . SER A 1 270 ? -5.334 -10.031 -26.719 1.00 83.31 270 SER A O 1
ATOM 2048 N N . ARG A 1 271 ? -7.151 -9.443 -25.520 1.00 86.81 271 ARG A N 1
ATOM 2049 C CA . ARG A 1 271 ? -7.107 -8.038 -25.925 1.00 86.81 271 ARG A CA 1
ATOM 2050 C C . ARG A 1 271 ? -6.170 -7.276 -24.991 1.00 86.81 271 ARG A C 1
ATOM 2052 O O . ARG A 1 271 ? -6.259 -7.404 -23.773 1.00 86.81 271 ARG A O 1
ATOM 2059 N N . MET A 1 272 ? -5.260 -6.520 -25.595 1.00 88.62 272 MET A N 1
ATOM 2060 C CA . MET A 1 272 ? -4.264 -5.705 -24.909 1.00 88.62 272 MET A CA 1
ATOM 2061 C C . MET A 1 272 ? -4.620 -4.233 -25.044 1.00 88.62 272 MET A C 1
ATOM 2063 O O . MET A 1 272 ? -4.648 -3.720 -26.163 1.00 88.62 272 MET A O 1
ATOM 2067 N N . ASP A 1 273 ? -4.814 -3.570 -23.910 1.00 84.81 273 ASP A N 1
ATOM 2068 C CA . ASP A 1 273 ? -5.128 -2.147 -23.814 1.00 84.81 273 ASP A CA 1
ATOM 2069 C C . ASP A 1 273 ? -4.084 -1.430 -22.931 1.00 84.81 273 ASP A C 1
ATOM 2071 O O . ASP A 1 273 ? -3.418 -2.050 -22.096 1.00 84.81 273 ASP A O 1
ATOM 2075 N N . ASP A 1 274 ? -3.899 -0.123 -23.141 1.00 81.75 274 ASP A N 1
ATOM 2076 C CA . ASP A 1 274 ? -2.985 0.746 -22.377 1.00 81.75 274 ASP A CA 1
ATOM 2077 C C . ASP A 1 274 ? -1.543 0.227 -22.225 1.00 81.75 274 ASP A C 1
ATOM 2079 O O . ASP A 1 274 ? -0.928 0.394 -21.173 1.00 81.75 274 ASP A O 1
ATOM 2083 N N . PHE A 1 275 ? -0.985 -0.429 -23.250 1.00 87.44 275 PHE A N 1
ATOM 2084 C CA . PHE A 1 275 ? 0.396 -0.913 -23.183 1.00 87.44 275 PHE A CA 1
ATOM 2085 C C . PHE A 1 275 ? 1.386 0.255 -23.258 1.00 87.44 275 PHE A C 1
ATOM 2087 O O . PHE A 1 275 ? 1.613 0.850 -24.315 1.00 87.44 275 PHE A O 1
ATOM 2094 N N . HIS A 1 276 ? 1.991 0.572 -22.120 1.00 85.81 276 HIS A N 1
ATOM 2095 C CA . HIS A 1 276 ? 2.934 1.661 -21.943 1.00 85.81 276 HIS A CA 1
ATOM 2096 C C . HIS A 1 276 ? 4.292 1.137 -21.494 1.00 85.81 276 HIS A C 1
ATOM 2098 O O . HIS A 1 276 ? 4.391 0.244 -20.653 1.00 85.81 276 HIS A O 1
ATOM 2104 N N . ILE A 1 277 ? 5.336 1.749 -22.050 1.00 85.50 277 ILE A N 1
ATOM 2105 C CA . ILE A 1 277 ? 6.725 1.522 -21.666 1.00 85.50 277 ILE A CA 1
ATOM 2106 C C . ILE A 1 277 ? 7.272 2.855 -21.172 1.00 85.50 277 ILE A C 1
ATOM 2108 O O . ILE A 1 277 ? 7.185 3.855 -21.895 1.00 85.50 277 ILE A O 1
ATOM 2112 N N . ARG A 1 278 ? 7.836 2.880 -19.967 1.00 82.12 278 ARG A N 1
ATOM 2113 C CA . ARG A 1 278 ? 8.510 4.063 -19.421 1.00 82.12 278 ARG A CA 1
ATOM 2114 C C . ARG A 1 278 ? 9.909 3.705 -18.957 1.00 82.12 278 ARG A C 1
ATOM 2116 O O . ARG A 1 278 ? 10.157 2.604 -18.487 1.00 82.12 278 ARG A O 1
ATOM 2123 N N . GLN A 1 279 ? 10.840 4.630 -19.131 1.00 77.69 279 GLN A N 1
ATOM 2124 C CA . GLN A 1 279 ? 12.199 4.439 -18.645 1.00 77.69 279 GLN A CA 1
ATOM 2125 C C . GLN A 1 279 ? 12.202 4.592 -17.123 1.00 77.69 279 GLN A C 1
ATOM 2127 O O . GLN A 1 279 ? 11.648 5.568 -16.616 1.00 77.69 279 GLN A O 1
ATOM 2132 N N . VAL A 1 280 ? 12.810 3.642 -16.413 1.00 67.88 280 VAL A N 1
ATOM 2133 C CA . VAL A 1 280 ? 13.067 3.796 -14.977 1.00 67.88 280 VAL A CA 1
ATOM 2134 C C . VAL A 1 280 ? 14.111 4.899 -14.833 1.00 67.88 280 VAL A C 1
ATOM 2136 O O . VAL A 1 280 ? 15.133 4.863 -15.523 1.00 67.88 280 VAL A O 1
ATOM 2139 N N . TYR A 1 281 ? 13.845 5.910 -14.002 1.00 56.69 281 TYR A N 1
ATOM 2140 C CA . TYR A 1 281 ? 14.788 7.004 -13.782 1.00 56.69 281 TYR A CA 1
ATOM 2141 C C . TYR A 1 281 ? 16.119 6.441 -13.274 1.00 56.69 281 TYR A C 1
ATOM 2143 O O . TYR A 1 281 ? 16.228 6.009 -12.134 1.00 56.69 281 TYR A O 1
ATOM 2151 N N . GLN A 1 282 ? 17.146 6.464 -14.120 1.00 50.41 282 GLN A N 1
ATOM 2152 C CA . GLN A 1 282 ? 18.522 6.472 -13.649 1.00 50.41 282 GLN A CA 1
ATOM 2153 C C . GLN A 1 282 ? 18.863 7.940 -13.444 1.00 50.41 282 GLN A C 1
ATOM 2155 O O . GLN A 1 282 ? 18.981 8.681 -14.420 1.00 50.41 282 GLN A O 1
ATOM 2160 N N . GLU A 1 283 ? 18.954 8.399 -12.196 1.00 41.94 283 GLU A N 1
ATOM 2161 C CA . GLU A 1 283 ? 19.683 9.643 -11.976 1.00 41.94 283 GLU A CA 1
ATOM 2162 C C . GLU A 1 283 ? 21.106 9.435 -12.504 1.00 41.94 283 GLU A C 1
ATOM 2164 O O . GLU A 1 283 ? 21.786 8.473 -12.137 1.00 41.94 283 GLU A O 1
ATOM 2169 N N . ASP A 1 284 ? 21.539 10.342 -13.381 1.00 34.59 284 ASP A N 1
ATOM 2170 C CA . ASP A 1 284 ? 22.953 10.571 -13.631 1.00 34.59 284 ASP A CA 1
ATOM 2171 C C . ASP A 1 284 ? 23.593 10.871 -12.267 1.00 34.59 284 ASP A C 1
ATOM 2173 O O . ASP A 1 284 ? 23.457 11.975 -11.733 1.00 34.59 284 ASP A O 1
ATOM 2177 N N . LEU A 1 285 ? 24.239 9.866 -11.669 1.00 29.70 285 LEU A N 1
ATOM 2178 C CA . LEU A 1 285 ? 25.092 10.059 -10.502 1.00 29.70 285 LEU A CA 1
ATOM 2179 C C . LEU A 1 285 ? 26.120 11.150 -10.860 1.00 29.70 285 LEU A C 1
ATOM 2181 O O . LEU A 1 285 ? 26.832 10.979 -11.856 1.00 29.70 285 LEU A O 1
ATOM 2185 N N . PRO A 1 286 ? 26.198 12.268 -10.112 1.00 34.84 286 PRO A N 1
ATOM 2186 C CA . PRO A 1 286 ? 27.247 13.260 -10.325 1.00 34.84 286 PRO A CA 1
ATOM 2187 C C . PRO A 1 286 ? 28.650 12.700 -10.049 1.00 34.84 286 PRO A C 1
ATOM 2189 O O . PRO A 1 286 ? 28.794 11.817 -9.170 1.00 34.84 286 PRO A O 1
#

Sequence (286 aa):
MIDRTRLVGALADFRADLVRFCAKLNKINTLPVPDHDTGTNLLATVSQILAAGTLDSTQETQCENPEIYETFGNSGILIGAWLEGAQKSIEAPVSISQMTAAAAGEVERTIVCPQPGLFLDYAIRSADLLGKANPDVLHDETAIIGDDLRMLLIETASEAPELHQLVDSGSTGLYFLLKRLLFTCPDSADEDLFESWAQEPLTGASADDELVEFMFTVEDAPRNHILAVLSRFSVESVMLGRSSHGGIRAHCHGPKYIAADLYDSLATSSRMDDFHIRQVYQEDLP

Foldseek 3Di:
DDALVLLLQLLVQLLVVLVVCLQLLLLLAQPPHNLSGLSVQLNVLSVVCNVVCLSVPPDPDDDPAPLATPRDDDLSQLVSQLVVQLSVQRPDDDQPLSSLCSSLVSSVVFFDDDDFLEDSQLSNVLSVLCVVQRLVPDLVCLVVNLVVSVVSQQVRNVSPCSSVQAGNSSSLSVSQSVCSSSVHHDDPVSVCNSDGPDPDDDDDDDDPAQKKKKKWFWPPDDPVLLVVLCVVFAWSTWTWHAGSVGGIIIIIMDGPVCLVVSCCSRVVRTDIGPTDIGGRDDPPDD

pLDDT: mean 81.97, std 16.57, range [26.47, 98.38]

Secondary structure (DSSP, 8-state):
-B-HHHHHHHHHHHHHHHHHHHHHHHHT--SS---S-HHHHHHHHHHHHHHTTTT--------S--------HHHHHHHHHHHHHHHHH-SS-B-HHHHHHHHHHHHHHHBSSPPTTSHHHHHHHHHHHHHHH-TTS-GGGHHHHHHHHHHHHHHHHTT-GGGTTPPPHHHHHHHHHHHHHTTPPP-GGGGGGGS-S-SSPPPPPPP-S-EEEEEEEEES--HHHHHHHHTTS--SEEEEEE-TTSSEEEEEEEEGGGHHHHHHHHHTTSEEEEEEEEE-------